Protein AF-A0A497BIN6-F1 (afdb_monomer_lite)

Foldseek 3Di:
DFWECAEAPAWTKAWDWDDDLQAIETDWIDIDYPVVVVVCVVVVNDPDPDPLLVVLVVVQVVCLVPVDQAYQYACPNCNVVNLVSLQDPVSDDVVSPRWREHAAADPVDGDPCPPPDGHYNHYHHDHDDLVLLVLLVVLVVVNVVVVRYDYDDDDPVVLVVQVVVCVVVVNDPPGPVNGVVRSVVQVVLVVQWDWDADPVRRIDTAGDWDFDDPQDPPDGPIDGDHNRNVNRCSRVSSVCSVPSDPPVPPPDDPPPPPDPVPDDDDPPDDDPDDDPPPVDDDDDDDDDDDDDDDDDDDDDDD

Radius of gyration: 24.26 Å; chains: 1; bounding box: 49×76×69 Å

Secondary structure (DSSP, 8-state):
-EEE---SSS-EEEEEEEEETTEEEEEEEEEE-HHHHHHHHHTT----SSHHHHHHHHHHHHHHHH--S-EEEESTTTHHHHHHHHT-GGG--GGGT---EEEPP-SSS--GGGG--SSEEEEEEE---HHHHHHHHHHHHHHHHTT-EE-PPP-HHHHHHHHHHHHHHT--SS-HHHHHHHHHHHHHHHHH-EEEE-TTS-EEEEPPPEEPTT-BTTB--EE----HHHHHHHHHHHHHHHHH----TT-------S-GGG-PPPPTT--S--STTTTSS----S-----PPPPPPS----

pLDDT: mean 78.73, std 21.47, range [27.67, 98.06]

Structure (mmCIF, N/CA/C/O backbone):
data_AF-A0A497BIN6-F1
#
_entry.id   AF-A0A497BIN6-F1
#
loop_
_atom_site.group_PDB
_atom_site.id
_atom_site.type_symbol
_atom_site.label_atom_id
_atom_site.label_alt_id
_atom_site.label_comp_id
_atom_site.label_asym_id
_atom_site.label_entity_id
_atom_site.label_seq_id
_atom_site.pdbx_PDB_ins_code
_atom_site.Cartn_x
_atom_site.Cartn_y
_atom_site.Cartn_z
_atom_site.occupancy
_atom_site.B_iso_or_equiv
_atom_site.auth_seq_id
_atom_site.auth_comp_id
_atom_site.auth_asym_id
_atom_site.auth_atom_id
_atom_site.pdbx_PDB_model_num
ATOM 1 N N . MET A 1 1 ? -6.790 -3.913 -2.054 1.00 96.62 1 MET A N 1
ATOM 2 C CA . MET A 1 1 ? -5.721 -2.931 -2.345 1.00 96.62 1 MET A CA 1
ATOM 3 C C . MET A 1 1 ? -6.005 -1.665 -1.567 1.00 96.62 1 MET A C 1
ATOM 5 O O . MET A 1 1 ? -7.163 -1.279 -1.505 1.00 96.62 1 MET A O 1
ATOM 9 N N . GLY A 1 2 ? -4.992 -1.055 -0.965 1.00 97.94 2 GLY A N 1
ATOM 10 C CA . GLY A 1 2 ? -5.117 0.223 -0.267 1.00 97.94 2 GLY A CA 1
ATOM 11 C C . GLY A 1 2 ? -4.283 1.298 -0.947 1.00 97.94 2 GLY A C 1
ATOM 12 O O . GLY A 1 2 ? -3.182 0.986 -1.406 1.00 97.94 2 GLY A O 1
ATOM 13 N N . VAL A 1 3 ? -4.803 2.523 -1.039 1.00 98.00 3 VAL A N 1
ATOM 14 C CA . VAL A 1 3 ? -4.153 3.643 -1.734 1.00 98.00 3 VAL A CA 1
ATOM 15 C C . VAL A 1 3 ? -4.227 4.918 -0.890 1.00 98.00 3 VAL A C 1
ATOM 17 O O . VAL A 1 3 ? -5.313 5.408 -0.595 1.00 98.00 3 VAL A O 1
ATOM 20 N N . ASP A 1 4 ? -3.071 5.478 -0.540 1.00 96.56 4 ASP A N 1
ATOM 21 C CA . ASP A 1 4 ? -2.956 6.846 -0.021 1.00 96.56 4 ASP A CA 1
ATOM 22 C C . ASP A 1 4 ? -2.467 7.738 -1.174 1.00 96.56 4 ASP A C 1
ATOM 24 O O . ASP A 1 4 ? -1.335 7.553 -1.624 1.00 96.56 4 ASP A O 1
ATOM 28 N N . PRO A 1 5 ? -3.301 8.638 -1.725 1.00 93.69 5 PRO A N 1
ATOM 29 C CA . PRO A 1 5 ? -3.021 9.355 -2.964 1.00 93.69 5 PRO A CA 1
ATOM 30 C C . PRO A 1 5 ? -2.201 10.645 -2.778 1.00 93.69 5 PRO A C 1
ATOM 32 O O . PRO A 1 5 ? -2.167 11.474 -3.693 1.00 93.69 5 PRO A O 1
ATOM 35 N N . ALA A 1 6 ? -1.562 10.853 -1.623 1.00 87.81 6 ALA A N 1
ATOM 36 C CA . ALA A 1 6 ? -0.789 12.062 -1.353 1.00 87.81 6 ALA A CA 1
ATOM 37 C C . ALA A 1 6 ? 0.343 12.305 -2.382 1.00 87.81 6 ALA A C 1
ATOM 39 O O . ALA A 1 6 ? 0.853 11.389 -3.021 1.00 87.81 6 ALA A O 1
ATOM 40 N N . ALA A 1 7 ? 0.741 13.567 -2.602 1.00 76.06 7 ALA A N 1
ATOM 41 C CA . ALA A 1 7 ? 1.628 13.901 -3.733 1.00 76.06 7 ALA A CA 1
ATOM 42 C C . ALA A 1 7 ? 2.703 14.973 -3.476 1.00 76.06 7 ALA A C 1
ATOM 44 O O . ALA A 1 7 ? 3.790 14.919 -4.055 1.00 76.06 7 ALA A O 1
ATOM 45 N N . GLU A 1 8 ? 2.401 16.022 -2.701 1.00 73.38 8 GLU A N 1
ATOM 46 C CA . GLU A 1 8 ? 3.248 17.228 -2.673 1.00 73.38 8 GLU A CA 1
ATOM 47 C C . GLU A 1 8 ? 4.479 17.109 -1.776 1.00 73.38 8 GLU A C 1
ATOM 49 O O . GLU A 1 8 ? 5.599 17.408 -2.191 1.00 73.38 8 GLU A O 1
ATOM 54 N N . ARG A 1 9 ? 4.252 16.739 -0.516 1.00 76.81 9 ARG A N 1
ATOM 55 C CA . ARG A 1 9 ? 5.290 16.596 0.518 1.00 76.81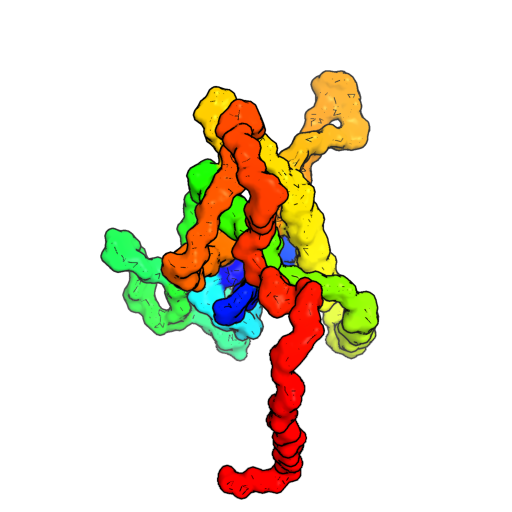 9 ARG A CA 1
ATOM 56 C C . ARG A 1 9 ? 5.433 15.162 1.010 1.00 76.81 9 ARG A C 1
ATOM 58 O O . ARG A 1 9 ? 6.426 14.854 1.662 1.00 76.81 9 ARG A O 1
ATOM 65 N N . ASP A 1 10 ? 4.439 14.359 0.675 1.00 84.12 10 ASP A N 1
ATOM 66 C CA . ASP A 1 10 ? 4.225 12.984 1.084 1.00 84.12 10 ASP A CA 1
ATOM 67 C C . ASP A 1 10 ? 4.273 12.100 -0.169 1.00 84.12 10 ASP A C 1
ATOM 69 O O . ASP A 1 10 ? 4.385 12.609 -1.295 1.00 84.12 10 ASP A O 1
ATOM 73 N N . ASN A 1 11 ? 4.243 10.789 0.020 1.00 90.06 11 ASN A N 1
ATOM 74 C CA . ASN A 1 11 ? 4.249 9.837 -1.078 1.00 90.06 11 ASN A CA 1
ATOM 75 C C . ASN A 1 11 ? 2.826 9.397 -1.418 1.00 90.06 11 ASN A C 1
ATOM 77 O O . ASN A 1 11 ? 2.016 9.185 -0.521 1.00 90.06 11 ASN A O 1
ATOM 81 N N . LEU A 1 12 ? 2.571 9.136 -2.699 1.00 95.12 12 LEU A N 1
ATOM 82 C CA . LEU A 1 12 ? 1.477 8.252 -3.062 1.00 95.12 12 LEU A CA 1
ATOM 83 C C . LEU A 1 12 ? 1.927 6.845 -2.711 1.00 95.12 12 LEU A C 1
ATOM 85 O O . LEU A 1 12 ? 3.013 6.445 -3.133 1.00 95.12 12 LEU A O 1
ATOM 89 N N . ALA A 1 13 ? 1.118 6.107 -1.965 1.00 96.88 13 ALA A N 1
ATOM 90 C CA . ALA A 1 13 ? 1.439 4.757 -1.537 1.00 96.88 13 ALA A CA 1
ATOM 91 C C . ALA A 1 13 ? 0.340 3.769 -1.922 1.00 96.88 13 ALA A C 1
ATOM 93 O O . ALA A 1 13 ? -0.850 4.051 -1.810 1.00 96.88 13 ALA A O 1
ATOM 94 N N . ILE A 1 14 ? 0.758 2.580 -2.347 1.00 98.06 14 ILE A N 1
ATOM 95 C CA . ILE A 1 14 ? -0.100 1.451 -2.689 1.00 98.06 14 ILE A CA 1
ATOM 96 C C . ILE A 1 14 ? 0.334 0.264 -1.838 1.00 98.06 14 ILE A C 1
ATOM 98 O O . ILE A 1 14 ? 1.522 -0.053 -1.745 1.00 98.06 14 ILE A O 1
ATOM 102 N N . THR A 1 15 ? -0.637 -0.428 -1.252 1.00 98.06 15 THR A N 1
ATOM 103 C CA . THR A 1 15 ? -0.420 -1.718 -0.592 1.00 98.06 15 THR A CA 1
ATOM 104 C C . THR A 1 15 ? -1.376 -2.765 -1.146 1.00 98.06 15 THR A C 1
ATOM 106 O O . THR A 1 15 ? -2.556 -2.499 -1.407 1.00 98.06 15 THR A O 1
ATOM 109 N N . MET A 1 16 ? -0.868 -3.981 -1.341 1.00 97.00 16 MET A N 1
ATOM 110 C CA . MET A 1 16 ? -1.691 -5.139 -1.671 1.00 97.00 16 MET A CA 1
ATOM 111 C C . MET A 1 16 ? -1.703 -6.108 -0.502 1.00 97.00 16 MET A C 1
ATOM 113 O O . MET A 1 16 ? -0.650 -6.577 -0.068 1.00 97.00 16 MET A O 1
ATOM 117 N N . THR A 1 17 ? -2.908 -6.438 -0.052 1.00 95.56 17 THR A N 1
ATOM 118 C CA . THR A 1 17 ? -3.151 -7.419 1.000 1.00 95.56 17 THR A CA 1
ATOM 119 C C . THR A 1 17 ? -3.918 -8.581 0.386 1.00 95.56 17 THR A C 1
ATOM 121 O O . THR A 1 17 ? -5.047 -8.409 -0.071 1.00 95.56 17 THR A O 1
ATOM 124 N N . GLU A 1 18 ? -3.275 -9.742 0.327 1.00 91.44 18 GLU A N 1
ATOM 125 C CA . GLU A 1 18 ? -3.880 -11.009 -0.065 1.00 91.44 18 GLU A CA 1
ATOM 126 C C . GLU A 1 18 ? -4.638 -11.593 1.127 1.00 91.44 18 GLU A C 1
ATOM 128 O O . GLU A 1 18 ? -4.164 -11.554 2.266 1.00 91.44 18 GLU A O 1
ATOM 133 N N . VAL A 1 19 ? -5.812 -12.149 0.857 1.00 88.62 19 VAL A N 1
ATOM 134 C CA . VAL A 1 19 ? -6.745 -12.604 1.876 1.00 88.62 19 VAL A CA 1
ATOM 135 C C . VAL A 1 19 ? -6.870 -14.125 1.834 1.00 88.62 19 VAL A C 1
ATOM 137 O O . VAL A 1 19 ? -7.094 -14.705 0.774 1.00 88.62 19 VAL A O 1
ATOM 140 N N . TRP A 1 20 ? -6.673 -14.774 2.983 1.00 84.25 20 TRP A N 1
ATOM 141 C CA . TRP A 1 20 ? -6.760 -16.222 3.162 1.00 84.25 20 TRP A CA 1
ATOM 142 C C . TRP A 1 20 ? -7.781 -16.564 4.252 1.00 84.25 20 TRP A C 1
ATOM 144 O O . TRP A 1 20 ? -7.964 -15.776 5.176 1.00 84.25 20 TRP A O 1
ATOM 154 N N . PRO A 1 21 ? -8.350 -17.787 4.252 1.00 80.44 21 PRO A N 1
ATOM 155 C CA . PRO A 1 21 ? -9.395 -18.179 5.207 1.00 80.44 21 PRO A CA 1
ATOM 156 C C . PRO A 1 21 ? -9.056 -18.008 6.696 1.00 80.44 21 PRO A C 1
ATOM 158 O O . PRO A 1 21 ? -9.946 -18.020 7.536 1.00 80.44 21 PRO A O 1
ATOM 161 N N . ASN A 1 22 ? -7.773 -17.930 7.051 1.00 81.50 22 ASN A N 1
ATOM 162 C CA . ASN A 1 22 ? -7.311 -17.833 8.435 1.00 81.50 22 ASN A CA 1
ATOM 163 C C . ASN A 1 22 ? -6.290 -16.711 8.687 1.00 81.50 22 ASN A C 1
ATOM 165 O O . ASN A 1 22 ? -5.784 -16.616 9.804 1.00 81.50 22 ASN A O 1
ATOM 169 N N . HIS A 1 23 ? -5.919 -15.928 7.669 1.00 87.81 23 HIS A N 1
ATOM 170 C CA . HIS A 1 23 ? -4.948 -14.836 7.796 1.00 87.81 23 HIS A CA 1
ATOM 171 C C . HIS A 1 23 ? -4.937 -13.940 6.549 1.00 87.81 23 HIS A C 1
ATOM 173 O O . HIS A 1 23 ? -5.489 -14.266 5.508 1.00 87.81 23 HIS A O 1
ATOM 179 N N . TYR A 1 24 ? -4.226 -12.829 6.631 1.00 90.31 24 TYR A N 1
ATOM 180 C CA . TYR A 1 24 ? -4.013 -11.860 5.572 1.00 90.31 24 TYR A CA 1
ATOM 181 C C . TYR A 1 24 ? -2.510 -11.673 5.382 1.00 90.31 24 TYR A C 1
ATOM 183 O O . TYR A 1 24 ? -1.735 -11.765 6.337 1.00 90.31 24 TYR A O 1
ATOM 191 N N . ARG A 1 25 ? -2.071 -11.413 4.154 1.00 92.88 25 ARG A N 1
ATOM 192 C CA . ARG A 1 25 ? -0.655 -11.235 3.822 1.00 92.88 25 ARG A CA 1
ATOM 193 C C . ARG A 1 25 ? -0.471 -9.940 3.062 1.00 92.88 25 ARG A C 1
ATOM 195 O O . ARG A 1 25 ? -1.064 -9.770 2.004 1.00 92.88 25 ARG A O 1
ATOM 202 N N . VAL A 1 26 ? 0.390 -9.055 3.545 1.00 95.50 26 VAL A N 1
ATOM 203 C CA . VAL A 1 26 ? 0.856 -7.937 2.717 1.00 95.50 26 VAL A CA 1
ATOM 204 C C . VAL A 1 26 ? 1.821 -8.511 1.680 1.00 95.50 26 VAL A C 1
ATOM 206 O O . VAL A 1 26 ? 2.828 -9.105 2.051 1.00 95.50 26 VAL A O 1
ATOM 209 N N . VAL A 1 27 ? 1.512 -8.394 0.390 1.00 92.69 27 VAL A N 1
ATOM 210 C CA . VAL A 1 27 ? 2.287 -9.047 -0.690 1.00 92.69 27 VAL A CA 1
ATOM 211 C C . VAL A 1 27 ? 3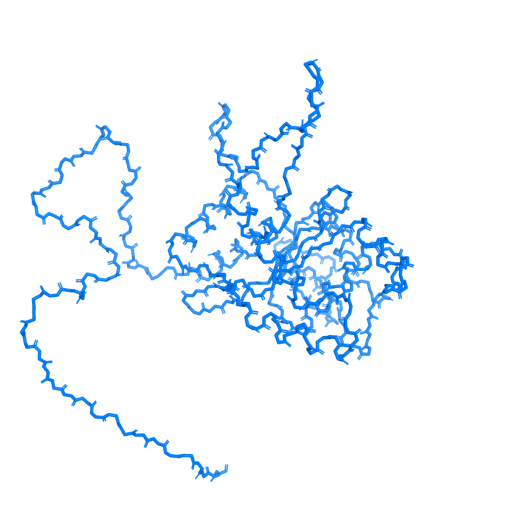.028 -8.064 -1.590 1.00 92.69 27 VAL A C 1
ATOM 213 O O . VAL A 1 27 ? 3.965 -8.451 -2.284 1.00 92.69 27 VAL A O 1
ATOM 216 N N . TYR A 1 28 ? 2.632 -6.794 -1.574 1.00 95.56 28 TYR A N 1
ATOM 217 C CA . TYR A 1 28 ? 3.223 -5.763 -2.418 1.00 95.56 28 TYR A CA 1
ATOM 218 C C . TYR A 1 28 ? 3.094 -4.397 -1.756 1.00 95.56 28 TYR A C 1
ATOM 220 O O . TYR A 1 28 ? 2.057 -4.089 -1.157 1.00 95.56 28 TYR A O 1
ATOM 228 N N . CYS A 1 29 ? 4.135 -3.580 -1.890 1.00 96.00 29 CYS A N 1
ATOM 229 C CA . CYS A 1 29 ? 4.102 -2.186 -1.493 1.00 96.00 29 CYS A CA 1
ATOM 230 C C . CYS A 1 29 ? 4.849 -1.332 -2.513 1.00 96.00 29 CYS A C 1
ATOM 232 O O . CYS A 1 29 ? 5.953 -1.660 -2.941 1.00 96.00 29 CYS A O 1
ATOM 234 N N . TRP A 1 30 ? 4.251 -0.207 -2.874 1.00 96.19 30 TRP A N 1
ATOM 235 C CA . TRP A 1 30 ? 4.855 0.759 -3.773 1.00 96.19 30 TRP A CA 1
ATOM 236 C C . TRP A 1 30 ? 4.601 2.159 -3.253 1.00 96.19 30 TRP A C 1
ATOM 238 O O . TRP A 1 30 ? 3.518 2.441 -2.745 1.00 96.19 30 TRP A O 1
ATOM 248 N N . ALA A 1 31 ? 5.593 3.034 -3.376 1.00 94.94 31 ALA A N 1
ATOM 249 C CA . ALA A 1 31 ? 5.436 4.432 -3.031 1.00 94.94 31 ALA A CA 1
ATOM 250 C C . ALA A 1 31 ? 6.252 5.329 -3.961 1.00 94.94 31 ALA A C 1
ATOM 252 O O . ALA A 1 31 ? 7.382 5.001 -4.329 1.00 94.94 31 ALA A O 1
ATOM 253 N N . VAL A 1 32 ? 5.704 6.493 -4.304 1.00 93.19 32 VAL A N 1
ATOM 254 C CA . VAL A 1 32 ? 6.395 7.504 -5.109 1.00 93.19 32 VAL A CA 1
ATOM 255 C C . VAL A 1 32 ? 6.031 8.905 -4.640 1.00 93.19 32 VAL A C 1
ATOM 257 O O . VAL A 1 32 ? 4.966 9.122 -4.085 1.00 93.19 32 VAL A O 1
ATOM 260 N N . ASN A 1 33 ? 6.888 9.884 -4.908 1.00 90.94 33 ASN A N 1
ATOM 261 C CA . ASN A 1 33 ? 6.553 11.299 -4.756 1.00 90.94 33 ASN A CA 1
ATOM 262 C C . ASN A 1 33 ? 6.884 12.075 -6.031 1.00 90.94 33 ASN A C 1
ATOM 264 O O . ASN A 1 33 ? 7.599 11.590 -6.916 1.00 90.94 33 ASN A O 1
ATOM 268 N N . LYS A 1 34 ? 6.422 13.328 -6.104 1.00 90.19 34 LYS A N 1
ATOM 269 C CA . LYS A 1 34 ? 6.679 14.213 -7.253 1.00 90.19 34 LYS A CA 1
ATOM 270 C C . LYS A 1 34 ? 8.170 14.344 -7.595 1.00 90.19 34 LYS A C 1
ATOM 272 O O . LYS A 1 34 ? 8.516 14.469 -8.768 1.00 90.19 34 LYS A O 1
ATOM 277 N N . LYS A 1 35 ? 9.075 14.310 -6.608 1.00 89.94 35 LYS A N 1
ATOM 278 C CA . LYS A 1 35 ? 10.523 14.433 -6.852 1.00 89.94 35 LYS A CA 1
ATOM 279 C C . LYS A 1 35 ? 11.073 13.208 -7.586 1.00 89.94 35 LYS A C 1
ATOM 281 O O . LYS A 1 35 ? 11.828 13.378 -8.545 1.00 89.94 35 LYS A O 1
ATOM 286 N N . GLU A 1 36 ? 10.705 12.005 -7.154 1.00 89.31 36 GLU A N 1
ATOM 287 C CA . GLU A 1 36 ? 11.142 10.771 -7.810 1.00 89.31 36 GLU A CA 1
ATOM 288 C C . GLU A 1 36 ? 10.495 10.620 -9.191 1.00 89.31 36 GLU A C 1
ATOM 290 O O . GLU A 1 36 ? 11.200 10.312 -10.150 1.00 89.31 36 GLU A O 1
ATOM 295 N N . PHE A 1 37 ? 9.212 10.973 -9.340 1.00 91.19 37 PHE A N 1
ATOM 296 C CA . PHE A 1 37 ? 8.554 11.075 -10.650 1.00 91.19 37 PHE A CA 1
ATOM 297 C C . PHE A 1 37 ? 9.341 11.979 -11.612 1.00 91.19 37 PHE A C 1
ATOM 299 O O . PHE A 1 37 ? 9.725 11.550 -12.698 1.00 91.19 37 PHE A O 1
ATOM 306 N N . MET A 1 38 ? 9.685 13.202 -11.193 1.00 90.62 38 MET A N 1
ATOM 307 C CA . MET A 1 38 ? 10.446 14.137 -12.032 1.00 90.62 38 MET A CA 1
ATOM 308 C C . MET A 1 38 ? 11.841 13.610 -12.391 1.00 90.62 38 MET A C 1
ATOM 310 O O . MET A 1 38 ? 12.340 13.869 -13.486 1.00 90.62 38 MET A O 1
ATOM 314 N N . LYS A 1 39 ? 12.494 12.871 -11.489 1.00 90.94 39 LYS A N 1
ATOM 315 C CA . LYS A 1 39 ? 13.792 12.233 -11.752 1.00 90.94 39 LYS A CA 1
ATOM 316 C C . LYS A 1 39 ? 13.662 11.107 -12.779 1.00 90.94 39 LYS A C 1
ATOM 318 O O . LYS A 1 39 ? 14.487 11.036 -13.689 1.00 90.94 39 LYS A O 1
ATOM 323 N N . ARG A 1 40 ? 12.635 10.261 -12.664 1.00 90.06 40 ARG A N 1
ATOM 324 C CA . ARG A 1 40 ? 12.339 9.189 -13.625 1.00 90.06 40 ARG A CA 1
ATOM 325 C C . ARG A 1 40 ? 11.962 9.766 -15.001 1.00 90.06 40 ARG A C 1
ATOM 327 O O . ARG A 1 40 ? 12.538 9.339 -16.001 1.00 90.06 40 ARG A O 1
ATOM 334 N N . LYS A 1 41 ? 11.142 10.826 -15.050 1.00 90.56 41 LYS A N 1
ATOM 335 C CA . LYS A 1 41 ? 10.800 11.563 -16.284 1.00 90.56 41 LYS A CA 1
ATOM 336 C C . LYS A 1 41 ? 12.039 12.151 -16.971 1.00 90.56 41 LYS A C 1
ATOM 338 O O . LYS A 1 41 ? 12.249 11.932 -18.157 1.00 90.56 41 LYS A O 1
ATOM 343 N N . LYS A 1 42 ? 12.933 12.816 -16.224 1.00 90.12 42 LYS A N 1
ATOM 344 C CA . LYS A 1 42 ? 14.202 13.361 -16.764 1.00 90.12 42 LYS A CA 1
ATOM 345 C C . LYS A 1 42 ? 15.137 12.298 -17.345 1.00 90.12 42 LYS A C 1
ATOM 347 O O . LYS A 1 42 ? 15.945 12.617 -18.209 1.00 90.12 42 LYS A O 1
ATOM 352 N N . ARG A 1 43 ? 15.052 11.059 -16.859 1.00 87.81 43 ARG A N 1
ATOM 353 C CA . ARG A 1 43 ? 15.822 9.918 -17.373 1.00 87.81 43 ARG A CA 1
ATOM 354 C C . ARG A 1 43 ? 15.165 9.248 -18.588 1.00 87.81 43 ARG A C 1
ATOM 356 O O . ARG A 1 43 ? 15.725 8.278 -19.082 1.00 87.81 43 ARG A O 1
ATOM 363 N N . GLY A 1 44 ? 14.011 9.739 -19.050 1.00 85.38 44 GLY A N 1
ATOM 364 C CA . GLY A 1 44 ? 13.265 9.160 -20.171 1.00 85.38 44 GLY A CA 1
ATOM 365 C C . GLY A 1 44 ? 12.585 7.829 -19.840 1.00 85.38 44 GLY A C 1
ATOM 366 O O . GLY A 1 44 ? 12.314 7.053 -20.745 1.00 85.38 44 GLY A O 1
ATOM 367 N N . LEU A 1 45 ? 12.350 7.546 -18.553 1.00 80.69 45 LEU A N 1
ATOM 368 C CA . LEU A 1 45 ? 11.788 6.269 -18.082 1.00 80.69 45 LEU A CA 1
ATOM 369 C C . LEU A 1 45 ? 10.264 6.284 -17.967 1.00 80.69 45 LEU A C 1
ATOM 371 O O . LEU A 1 45 ? 9.653 5.241 -17.784 1.00 80.69 45 LEU A O 1
ATOM 375 N N . ILE A 1 46 ? 9.672 7.475 -18.016 1.00 84.50 46 ILE A N 1
ATOM 376 C CA . ILE A 1 46 ? 8.235 7.697 -17.906 1.00 84.50 46 ILE A CA 1
ATOM 377 C C . ILE A 1 46 ? 7.826 8.581 -19.074 1.00 84.50 46 ILE A C 1
ATOM 379 O O . ILE A 1 46 ? 8.465 9.607 -19.327 1.00 84.50 46 ILE A O 1
ATOM 383 N N . THR A 1 47 ? 6.765 8.177 -19.759 1.00 81.00 47 THR A N 1
ATOM 384 C CA . THR A 1 47 ? 6.148 8.916 -20.863 1.00 81.00 47 THR A CA 1
ATOM 385 C C . THR A 1 47 ? 4.993 9.798 -20.397 1.00 81.00 47 THR A C 1
ATOM 387 O O . THR A 1 47 ? 4.645 10.740 -21.101 1.00 81.00 47 THR A O 1
ATOM 390 N N . ASP A 1 48 ? 4.432 9.536 -19.213 1.00 83.50 48 ASP A N 1
ATOM 391 C CA . ASP A 1 48 ? 3.354 10.330 -18.630 1.00 83.50 48 ASP A CA 1
ATOM 392 C C . ASP A 1 48 ? 3.754 11.787 -18.404 1.00 83.50 48 ASP A C 1
ATOM 394 O O . ASP A 1 48 ? 4.818 12.120 -17.858 1.00 83.50 48 ASP A O 1
ATOM 398 N N . ASP A 1 49 ? 2.841 12.678 -18.782 1.00 79.56 49 ASP A N 1
ATOM 399 C CA . ASP A 1 49 ? 3.085 14.101 -18.656 1.00 79.56 49 ASP A CA 1
ATOM 400 C C . ASP A 1 49 ? 2.855 14.638 -17.250 1.00 79.56 49 ASP A C 1
ATOM 402 O O . ASP A 1 49 ? 3.628 15.488 -16.789 1.00 79.56 49 ASP A O 1
ATOM 406 N N . ASP A 1 50 ? 1.848 14.093 -16.573 1.00 88.31 50 ASP A N 1
ATOM 407 C CA . ASP A 1 50 ? 1.407 14.492 -15.246 1.00 88.31 50 ASP A CA 1
ATOM 408 C C . ASP A 1 50 ? 1.665 13.404 -14.192 1.00 88.31 50 ASP A C 1
ATOM 410 O O . ASP A 1 50 ? 1.633 12.204 -14.467 1.00 88.31 50 ASP A O 1
ATOM 414 N N . TYR A 1 51 ? 1.895 13.845 -12.955 1.00 90.56 51 TYR A N 1
ATOM 415 C CA . TYR A 1 51 ? 2.148 12.965 -11.817 1.00 90.56 51 TYR A CA 1
ATOM 416 C C . TYR A 1 51 ? 0.965 12.035 -11.525 1.00 90.56 51 TYR A C 1
ATOM 418 O O . TYR A 1 51 ? 1.179 10.854 -11.249 1.00 90.56 51 TYR A O 1
ATOM 426 N N . TYR A 1 52 ? -0.275 12.536 -11.582 1.00 90.62 52 TYR A N 1
ATOM 427 C CA . TYR A 1 52 ? -1.439 11.702 -11.288 1.00 90.62 52 TYR A CA 1
ATOM 428 C C . TYR A 1 52 ? -1.732 10.721 -12.420 1.00 90.62 52 TYR A C 1
ATOM 430 O O . TYR A 1 52 ? -2.114 9.592 -12.127 1.00 90.62 52 TYR A O 1
ATOM 438 N N . ALA A 1 53 ? -1.461 11.087 -13.678 1.00 90.88 53 ALA A N 1
ATOM 439 C CA . ALA A 1 53 ? -1.520 10.148 -14.801 1.00 90.88 53 ALA A CA 1
ATOM 440 C C . ALA A 1 53 ? -0.548 8.972 -14.597 1.00 90.88 53 ALA A C 1
ATOM 442 O O . ALA A 1 53 ? -0.974 7.818 -14.637 1.00 90.88 53 ALA A O 1
ATOM 443 N N . TYR A 1 54 ? 0.706 9.261 -14.228 1.00 91.44 54 TYR A N 1
ATOM 444 C CA . TYR A 1 54 ? 1.697 8.237 -13.878 1.00 91.44 54 TYR A CA 1
ATOM 445 C C . TYR A 1 54 ? 1.238 7.331 -12.724 1.00 91.44 54 TYR A C 1
ATOM 447 O O . TYR A 1 54 ? 1.383 6.108 -12.770 1.00 91.44 54 TYR A O 1
ATOM 455 N N . CYS A 1 55 ? 0.642 7.913 -11.681 1.00 93.31 55 CYS A N 1
ATOM 456 C CA . CYS A 1 55 ? 0.113 7.135 -10.562 1.00 93.31 55 CYS A CA 1
ATOM 457 C C . CYS A 1 55 ? -1.096 6.279 -10.967 1.00 93.31 55 CYS A C 1
ATOM 459 O O . CYS A 1 55 ? -1.221 5.145 -10.513 1.00 93.31 55 CYS A O 1
ATOM 461 N N . CYS A 1 56 ? -1.962 6.778 -11.851 1.00 93.94 56 CYS A N 1
ATOM 462 C CA . CYS A 1 56 ? -3.085 6.011 -12.387 1.00 93.94 56 CYS A CA 1
ATOM 463 C C . CYS A 1 56 ? -2.605 4.843 -13.252 1.00 93.94 56 CYS A C 1
ATOM 465 O O . CYS A 1 56 ? -3.119 3.738 -13.093 1.00 93.94 56 CYS A O 1
ATOM 467 N N . ALA A 1 57 ? -1.595 5.051 -14.102 1.00 92.06 57 ALA A N 1
ATOM 468 C CA . ALA A 1 57 ? -0.962 3.979 -14.868 1.00 92.06 57 ALA A CA 1
ATOM 469 C C . ALA A 1 57 ? -0.408 2.890 -13.935 1.00 92.06 57 ALA A C 1
ATOM 471 O O . ALA A 1 57 ? -0.664 1.702 -14.142 1.00 92.06 57 ALA A O 1
ATOM 472 N N . ARG A 1 58 ? 0.241 3.287 -12.828 1.00 93.12 58 ARG A N 1
ATOM 473 C CA . ARG A 1 58 ? 0.692 2.338 -11.800 1.00 93.12 58 ARG A CA 1
ATOM 474 C C . ARG A 1 58 ? -0.457 1.570 -11.157 1.00 93.12 58 ARG A C 1
ATOM 476 O O . ARG A 1 58 ? -0.372 0.355 -11.009 1.00 93.12 58 ARG A O 1
ATOM 483 N N . ILE A 1 59 ? -1.528 2.255 -10.760 1.00 95.81 59 ILE A N 1
ATOM 484 C CA . ILE A 1 59 ? -2.705 1.606 -10.166 1.00 95.81 59 ILE A CA 1
ATOM 485 C C . ILE A 1 59 ? -3.287 0.573 -11.137 1.00 95.81 59 ILE A C 1
ATOM 487 O O . ILE A 1 59 ? -3.591 -0.541 -10.716 1.00 95.81 59 ILE A O 1
ATOM 491 N N . ARG A 1 60 ? -3.393 0.900 -12.430 1.00 94.31 60 ARG A N 1
ATOM 492 C CA . ARG A 1 60 ? -3.875 -0.025 -13.467 1.00 94.31 60 ARG A CA 1
ATOM 493 C C . ARG A 1 60 ? -2.975 -1.245 -13.611 1.00 94.31 60 ARG A C 1
ATOM 495 O O . ARG A 1 60 ? -3.475 -2.363 -13.589 1.00 94.31 60 ARG A O 1
ATOM 502 N N . GLU A 1 61 ? -1.660 -1.056 -13.670 1.00 92.06 61 GLU A N 1
ATOM 503 C CA . GLU A 1 61 ? -0.692 -2.157 -13.695 1.00 92.06 61 GLU A CA 1
ATOM 504 C C . GLU A 1 61 ? -0.865 -3.093 -12.489 1.00 92.06 61 GLU A C 1
ATOM 506 O O . GLU A 1 61 ? -1.018 -4.301 -12.659 1.00 92.06 61 GLU A O 1
ATOM 511 N N . VAL A 1 62 ? -0.939 -2.542 -11.274 1.00 92.50 62 VAL A N 1
ATOM 512 C CA . VAL A 1 62 ? -1.160 -3.327 -10.049 1.00 92.50 62 VAL A CA 1
ATOM 513 C C . VAL A 1 62 ? -2.514 -4.047 -10.094 1.00 92.50 62 VAL A C 1
ATOM 515 O O . VAL A 1 62 ? -2.616 -5.207 -9.689 1.00 92.50 62 VAL A O 1
ATOM 518 N N . VAL A 1 63 ? -3.557 -3.402 -10.622 1.00 91.62 63 VAL A N 1
ATOM 519 C CA . VAL A 1 63 ? -4.877 -4.017 -10.806 1.00 91.62 63 VAL A CA 1
ATOM 520 C C . VAL A 1 63 ? -4.826 -5.171 -11.805 1.00 91.62 63 VAL A C 1
ATOM 522 O O . VAL A 1 63 ? -5.458 -6.192 -11.550 1.00 91.62 63 VAL A O 1
ATOM 525 N N . ARG A 1 64 ? -4.058 -5.073 -12.892 1.00 88.38 64 ARG A N 1
ATOM 526 C CA . ARG A 1 64 ? -3.872 -6.181 -13.842 1.00 88.38 64 ARG A CA 1
ATOM 527 C C . ARG A 1 64 ? -3.098 -7.338 -13.217 1.00 88.38 64 ARG A C 1
ATOM 529 O O . ARG A 1 64 ? -3.511 -8.487 -13.346 1.00 88.38 64 ARG A O 1
ATOM 536 N N . LEU A 1 65 ? -2.020 -7.032 -12.495 1.00 86.69 65 LEU A N 1
ATOM 537 C CA . LEU A 1 65 ? -1.153 -8.033 -11.869 1.00 86.69 65 LEU A CA 1
ATOM 538 C C . LEU A 1 65 ? -1.867 -8.835 -10.776 1.00 86.69 65 LEU A C 1
ATOM 540 O O . LEU A 1 65 ? -1.715 -10.052 -10.710 1.00 86.69 65 LEU A O 1
ATOM 544 N N . PHE A 1 66 ? -2.640 -8.164 -9.920 1.00 88.75 66 PHE A N 1
ATOM 545 C CA . PHE A 1 66 ? -3.233 -8.790 -8.734 1.00 88.75 66 PHE A CA 1
ATOM 546 C C . PHE A 1 66 ? -4.747 -8.987 -8.818 1.00 88.75 66 PHE A C 1
ATOM 548 O O . PHE A 1 66 ? -5.301 -9.709 -7.994 1.00 88.75 66 PHE A O 1
ATOM 555 N N . SER A 1 67 ? -5.429 -8.350 -9.775 1.00 89.06 67 SER A N 1
ATOM 556 C CA . SER A 1 67 ? -6.889 -8.409 -9.939 1.00 89.06 67 SER A CA 1
ATOM 557 C C . SER A 1 67 ? -7.661 -8.218 -8.621 1.00 89.06 67 SER A C 1
ATOM 559 O O . SER A 1 67 ? -8.496 -9.054 -8.272 1.00 89.06 67 SER A O 1
ATOM 561 N N . PRO A 1 68 ? -7.426 -7.122 -7.867 1.00 90.62 68 PRO A N 1
ATOM 562 C CA . PRO A 1 68 ? -8.016 -6.939 -6.546 1.00 90.62 68 PRO A CA 1
ATOM 563 C C . PRO A 1 68 ? -9.546 -6.926 -6.607 1.00 90.62 68 PRO A C 1
ATOM 565 O O . PRO A 1 68 ? -10.143 -6.411 -7.555 1.00 90.62 68 PRO A O 1
ATOM 568 N N . VAL A 1 69 ? -10.184 -7.458 -5.565 1.00 91.00 69 VAL A N 1
ATOM 569 C CA . VAL A 1 69 ? -11.647 -7.399 -5.390 1.00 91.00 69 VAL A CA 1
ATOM 570 C C . VAL A 1 69 ? -12.096 -5.985 -5.011 1.00 91.00 69 VAL A C 1
ATOM 572 O O . VAL A 1 69 ? -13.163 -5.542 -5.421 1.00 91.00 69 VAL A O 1
ATOM 575 N N . ARG A 1 70 ? -11.258 -5.265 -4.257 1.00 94.44 70 ARG A N 1
ATOM 576 C CA . ARG A 1 70 ? -11.557 -3.943 -3.701 1.00 94.44 70 ARG A CA 1
ATOM 577 C C . ARG A 1 70 ? -10.321 -3.046 -3.686 1.00 94.44 70 ARG A C 1
ATOM 579 O O . ARG A 1 70 ? -9.211 -3.512 -3.394 1.00 94.44 70 ARG A O 1
ATOM 586 N N . ILE A 1 71 ? -10.527 -1.763 -3.957 1.00 97.62 71 ILE A N 1
ATOM 587 C CA . ILE A 1 71 ? -9.562 -0.678 -3.804 1.00 97.62 71 ILE A CA 1
ATOM 588 C C . ILE A 1 71 ? -10.119 0.294 -2.767 1.00 97.62 71 ILE A C 1
ATOM 590 O O . ILE A 1 71 ? -11.134 0.931 -3.010 1.00 97.62 71 ILE A O 1
ATOM 594 N N . GLU A 1 72 ? -9.447 0.412 -1.631 1.00 97.62 72 GLU A N 1
ATOM 595 C CA . GLU A 1 72 ? -9.765 1.373 -0.576 1.00 97.62 72 GLU A CA 1
ATOM 596 C C . GLU A 1 72 ? -8.796 2.547 -0.699 1.00 97.62 72 GLU A C 1
ATOM 598 O O . GLU A 1 72 ? -7.595 2.383 -0.474 1.00 97.62 72 GLU A O 1
ATOM 603 N N . MET A 1 73 ? -9.291 3.710 -1.112 1.00 97.88 73 MET A N 1
ATOM 604 C CA . MET A 1 73 ? -8.466 4.887 -1.374 1.00 97.88 73 MET A CA 1
ATOM 605 C C . MET A 1 73 ? -8.902 6.049 -0.493 1.00 97.88 73 MET A C 1
ATOM 607 O O . MET A 1 73 ? -10.097 6.315 -0.397 1.00 97.88 73 MET A O 1
ATOM 611 N N . ASP A 1 74 ? -7.962 6.768 0.124 1.00 95.81 74 ASP A N 1
ATOM 612 C CA . ASP A 1 74 ? -8.319 8.015 0.805 1.00 95.81 74 ASP A CA 1
ATOM 613 C C . ASP A 1 74 ? -8.880 9.013 -0.219 1.00 95.81 74 ASP A C 1
ATOM 615 O O . ASP A 1 74 ? -8.310 9.241 -1.282 1.00 95.81 74 ASP A O 1
ATOM 619 N N . SER A 1 75 ? -10.032 9.592 0.093 1.00 93.62 75 SER A N 1
ATOM 620 C CA . SER A 1 75 ? -10.686 10.620 -0.718 1.00 93.62 75 SER A CA 1
ATOM 621 C C . SER A 1 75 ? -9.908 11.943 -0.739 1.00 93.62 75 SER A C 1
ATOM 623 O O . SER A 1 75 ? -9.999 12.704 -1.707 1.00 93.62 75 SER A O 1
ATOM 625 N N . GLN A 1 76 ? -9.135 12.231 0.313 1.00 88.50 76 GLN A N 1
ATOM 626 C CA . GLN A 1 76 ? -8.338 13.453 0.433 1.00 88.50 76 GLN A CA 1
ATOM 627 C C . GLN A 1 76 ? -6.969 13.302 -0.248 1.00 88.50 76 GLN A C 1
ATOM 629 O O . GLN A 1 76 ? -6.722 12.340 -0.964 1.00 88.50 76 GLN A O 1
ATOM 634 N N . GLY A 1 77 ? -6.099 14.314 -0.143 1.00 82.12 77 GLY A N 1
ATOM 635 C CA . GLY A 1 77 ? -4.701 14.239 -0.603 1.00 82.12 77 GLY A CA 1
ATOM 636 C C . GLY A 1 77 ? -4.465 14.126 -2.119 1.00 82.12 77 GLY A C 1
ATOM 637 O O . GLY A 1 77 ? -3.322 14.245 -2.547 1.00 82.12 77 GLY A O 1
ATOM 638 N N . GLY A 1 78 ? -5.519 13.954 -2.922 1.00 88.69 78 GLY A N 1
ATOM 639 C CA . GLY A 1 78 ? -5.448 13.632 -4.351 1.00 88.69 78 GLY A CA 1
ATOM 640 C C . GLY A 1 78 ? -6.459 12.566 -4.797 1.00 88.69 78 GLY A C 1
ATOM 641 O O . GLY A 1 78 ? -6.609 12.350 -5.997 1.00 88.69 78 GLY A O 1
ATOM 642 N N . GLY A 1 79 ? -7.187 11.938 -3.864 1.00 92.31 79 GLY A N 1
ATOM 643 C CA . GLY A 1 79 ? -8.086 10.810 -4.127 1.00 92.31 79 GLY A CA 1
ATOM 644 C C . GLY A 1 79 ? -9.136 11.065 -5.198 1.00 92.31 79 GLY A C 1
ATOM 645 O O . GLY A 1 79 ? -9.215 10.308 -6.161 1.00 92.31 79 GLY A O 1
ATOM 646 N N . TYR A 1 80 ? -9.893 12.159 -5.098 1.00 92.88 80 TYR A N 1
ATOM 647 C CA . TYR A 1 80 ? -10.891 12.497 -6.123 1.00 92.88 80 TYR A CA 1
ATOM 648 C C . TYR A 1 80 ? -10.283 12.688 -7.521 1.00 92.88 80 TYR A C 1
ATOM 650 O O . TYR A 1 80 ? -10.870 12.250 -8.507 1.00 92.88 80 TYR A O 1
ATOM 658 N N . ALA A 1 81 ? -9.091 13.287 -7.615 1.00 92.69 81 ALA A N 1
ATOM 659 C CA . ALA A 1 81 ? -8.412 13.478 -8.897 1.00 92.69 81 ALA A CA 1
ATOM 660 C C . ALA A 1 81 ? -7.962 12.136 -9.496 1.00 92.69 81 ALA A C 1
ATOM 662 O O . ALA A 1 81 ? -8.162 11.888 -10.684 1.00 92.69 81 ALA A O 1
ATOM 663 N N . VAL A 1 82 ? -7.407 11.246 -8.667 1.00 94.38 82 VAL A N 1
ATOM 664 C CA . VAL A 1 82 ? -7.043 9.884 -9.081 1.00 94.38 82 VAL A CA 1
ATOM 665 C C . VAL A 1 82 ? -8.289 9.104 -9.514 1.00 94.38 82 VAL A C 1
ATOM 667 O O . VAL A 1 82 ? -8.279 8.501 -10.581 1.00 94.38 82 VAL A O 1
ATOM 670 N N . ALA A 1 83 ? -9.386 9.166 -8.756 1.00 95.12 83 ALA A N 1
ATOM 671 C CA . ALA A 1 83 ? -10.645 8.498 -9.098 1.00 95.12 83 ALA A CA 1
ATOM 672 C C . ALA A 1 83 ? -11.196 8.954 -10.459 1.00 95.12 83 ALA A C 1
ATOM 674 O O . ALA A 1 83 ? -11.569 8.131 -11.295 1.00 95.12 83 ALA A O 1
ATOM 675 N N . GLU A 1 84 ? -11.175 10.261 -10.725 1.00 93.88 84 GLU A N 1
ATOM 676 C CA . GLU A 1 84 ? -11.596 10.815 -12.011 1.00 93.88 84 GLU A CA 1
ATOM 677 C C . GLU A 1 84 ? -10.694 10.375 -13.178 1.00 93.88 84 GLU A C 1
ATOM 679 O O . GLU A 1 84 ? -11.173 10.118 -14.286 1.00 93.88 84 GLU A O 1
ATOM 684 N N . MET A 1 85 ? -9.388 10.242 -12.959 1.00 94.06 85 MET A N 1
ATOM 685 C CA . MET A 1 85 ? -8.472 9.754 -13.993 1.00 94.06 85 MET A CA 1
ATOM 686 C C . MET A 1 85 ? -8.601 8.242 -14.231 1.00 94.06 85 MET A C 1
ATOM 688 O O . MET A 1 85 ? -8.446 7.777 -15.363 1.00 94.06 85 MET A O 1
ATOM 692 N N . LEU A 1 86 ? -8.951 7.467 -13.204 1.00 95.31 86 LEU A N 1
ATOM 693 C CA . LEU A 1 86 ? -9.168 6.021 -13.302 1.00 95.31 86 LEU A CA 1
ATOM 694 C C . LEU A 1 86 ? -10.412 5.637 -14.132 1.00 95.31 86 LEU A C 1
ATOM 696 O O . LEU A 1 86 ? -10.443 4.549 -14.717 1.00 95.31 86 LEU A O 1
ATOM 700 N N . ARG A 1 87 ? -11.389 6.538 -14.288 1.00 93.50 87 ARG A N 1
ATOM 701 C CA . ARG A 1 87 ? -12.508 6.378 -15.244 1.00 93.50 87 ARG A CA 1
ATOM 702 C C . ARG A 1 87 ? -12.201 6.898 -16.656 1.00 93.50 87 ARG A C 1
ATOM 704 O O . ARG A 1 87 ? -12.947 6.627 -17.595 1.00 93.50 87 ARG A O 1
ATOM 711 N N . ASN A 1 88 ? -11.120 7.660 -16.840 1.00 91.75 88 ASN A N 1
ATOM 712 C CA . ASN A 1 88 ? -10.846 8.327 -18.111 1.00 91.75 88 ASN A CA 1
ATOM 713 C C . ASN A 1 88 ? -10.330 7.348 -19.177 1.00 91.75 88 ASN A C 1
ATOM 715 O O . ASN A 1 88 ? -9.163 6.954 -19.176 1.00 91.75 88 ASN A O 1
ATOM 719 N N . LYS A 1 89 ? -11.192 7.044 -20.154 1.00 89.62 89 LYS A N 1
ATOM 720 C CA . LYS A 1 89 ? -10.914 6.085 -21.233 1.00 89.62 89 LYS A CA 1
ATOM 721 C C . LYS A 1 89 ? -9.751 6.491 -22.148 1.00 89.62 89 LYS A C 1
ATOM 723 O O . LYS A 1 89 ? -9.144 5.631 -22.773 1.00 89.62 89 LYS A O 1
ATOM 728 N N . LYS A 1 90 ? -9.411 7.785 -22.215 1.00 88.62 90 LYS A N 1
ATOM 729 C CA . LYS A 1 90 ? -8.300 8.294 -23.044 1.00 88.62 90 LYS A CA 1
ATOM 730 C C . LYS A 1 90 ? -6.921 8.003 -22.453 1.00 88.62 90 LYS A C 1
ATOM 732 O O . LYS A 1 90 ? -5.939 8.088 -23.178 1.00 88.62 90 LYS A O 1
ATOM 737 N N . LEU A 1 91 ? -6.853 7.712 -21.154 1.00 85.94 91 LEU A N 1
ATOM 738 C CA . LEU A 1 91 ? -5.611 7.395 -20.443 1.00 85.94 91 LEU A CA 1
ATOM 739 C C . LEU A 1 91 ? -5.358 5.882 -20.353 1.00 85.94 91 LEU A C 1
ATOM 741 O O . LEU A 1 91 ? -4.424 5.465 -19.678 1.00 85.94 91 LEU A O 1
ATOM 745 N N . MET A 1 92 ? -6.213 5.060 -20.965 1.00 87.75 92 MET A N 1
ATOM 746 C CA . MET A 1 92 ? -6.136 3.603 -20.863 1.00 87.75 92 MET A CA 1
ATOM 747 C C . MET A 1 92 ? -5.239 3.024 -21.948 1.00 87.75 92 MET A C 1
ATOM 749 O O . MET A 1 92 ? -5.342 3.410 -23.114 1.00 87.75 92 MET A O 1
ATOM 753 N N . ASN A 1 93 ? -4.422 2.045 -21.575 1.00 86.31 93 ASN A N 1
ATOM 754 C CA . ASN A 1 93 ? -3.710 1.208 -22.521 1.00 86.31 93 ASN A CA 1
ATOM 755 C C . ASN A 1 93 ? -4.559 -0.029 -22.858 1.00 86.31 93 ASN A C 1
ATOM 757 O O . ASN A 1 93 ? -4.529 -1.049 -22.166 1.00 86.31 93 ASN A O 1
ATOM 761 N N . MET A 1 94 ? -5.349 0.079 -23.928 1.00 84.06 94 MET A N 1
ATOM 762 C CA . MET A 1 94 ? -6.259 -0.989 -24.361 1.00 84.06 94 MET A CA 1
ATOM 763 C C . MET A 1 94 ? -5.517 -2.264 -24.786 1.00 84.06 94 MET A C 1
ATOM 765 O O . MET A 1 94 ? -6.021 -3.360 -24.551 1.00 84.06 94 MET A O 1
ATOM 769 N N . ASP A 1 95 ? -4.314 -2.135 -25.355 1.00 84.62 95 ASP A N 1
ATOM 770 C CA . ASP A 1 95 ? -3.493 -3.279 -25.782 1.00 84.62 95 ASP A CA 1
ATOM 771 C C . ASP A 1 95 ? -3.007 -4.103 -24.582 1.00 84.62 95 ASP A C 1
ATOM 773 O O . ASP A 1 95 ? -2.803 -5.314 -24.670 1.00 84.62 95 ASP A O 1
ATOM 777 N N . GLU A 1 96 ? -2.868 -3.445 -23.432 1.00 83.56 96 GLU A N 1
ATOM 778 C CA . GLU A 1 96 ? -2.477 -4.049 -22.164 1.00 83.56 96 GLU A CA 1
ATOM 779 C C . GLU A 1 96 ? -3.656 -4.588 -21.342 1.00 83.56 96 GLU A C 1
ATOM 781 O O . GLU A 1 96 ? -3.434 -5.185 -20.282 1.00 83.56 96 GLU A O 1
ATOM 786 N N . GLY A 1 97 ? -4.887 -4.430 -21.841 1.00 83.50 97 GLY A N 1
ATOM 787 C CA . GLY A 1 97 ? -6.110 -4.901 -21.195 1.00 83.50 97 GLY A CA 1
ATOM 788 C C . GLY A 1 97 ? -6.636 -3.974 -20.098 1.00 83.50 97 GLY A C 1
ATOM 789 O O . GLY A 1 97 ? -7.301 -4.447 -19.174 1.00 83.50 97 GLY A O 1
ATOM 790 N N . ASP A 1 98 ? -6.333 -2.675 -20.166 1.00 88.94 98 ASP A N 1
ATOM 791 C CA . ASP A 1 98 ? -6.899 -1.700 -19.236 1.00 88.94 98 ASP A CA 1
ATOM 792 C C . ASP A 1 98 ? -8.414 -1.546 -19.419 1.00 88.94 98 ASP A C 1
ATOM 794 O O . ASP A 1 98 ? -8.949 -1.562 -20.526 1.00 88.94 98 ASP A O 1
ATOM 798 N N . PHE A 1 99 ? -9.103 -1.317 -18.306 1.00 91.19 99 PHE A N 1
ATOM 799 C CA . PHE A 1 99 ? -10.534 -1.033 -18.258 1.00 91.19 99 PHE A CA 1
ATOM 800 C C . PHE A 1 99 ? -10.808 0.124 -17.288 1.00 91.19 99 PHE A C 1
ATOM 802 O O . PHE A 1 99 ? -10.023 0.341 -16.357 1.00 91.19 99 PHE A O 1
ATOM 809 N N . PRO A 1 100 ? -11.899 0.887 -17.453 1.00 93.69 100 PRO A N 1
ATOM 810 C CA . PRO A 1 100 ? -12.277 1.921 -16.499 1.00 93.69 100 PRO A CA 1
ATOM 811 C C . PRO A 1 100 ? -12.482 1.337 -15.099 1.00 93.69 100 PRO A C 1
ATOM 813 O O . PRO A 1 100 ? -13.088 0.277 -14.930 1.00 93.69 100 PRO A O 1
ATOM 816 N N . ILE A 1 101 ? -11.977 2.029 -14.084 1.00 95.12 101 ILE A N 1
ATOM 817 C CA . ILE A 1 101 ? -12.209 1.667 -12.687 1.00 95.12 101 ILE A CA 1
ATOM 818 C C . ILE A 1 101 ? -13.180 2.694 -12.118 1.00 95.12 101 ILE A C 1
ATOM 820 O O . ILE A 1 101 ? -12.882 3.888 -12.085 1.00 95.12 101 ILE A O 1
ATOM 824 N N . TYR A 1 102 ? -14.336 2.204 -11.689 1.00 93.56 102 TYR A N 1
ATOM 825 C CA . TYR A 1 102 ? -15.432 2.995 -11.153 1.00 93.56 102 TYR A CA 1
ATOM 826 C C . TYR A 1 102 ? -15.558 2.805 -9.649 1.00 93.56 102 TYR A C 1
ATOM 828 O O . TYR A 1 102 ? -15.083 1.812 -9.074 1.00 93.56 102 TYR A O 1
ATOM 836 N N . GLU A 1 103 ? -16.226 3.768 -9.022 1.00 94.94 103 GLU A N 1
ATOM 837 C CA . GLU A 1 103 ? -16.616 3.639 -7.632 1.00 94.94 103 GLU A CA 1
ATOM 838 C C . GLU A 1 103 ? -17.571 2.461 -7.436 1.00 94.94 103 GLU A C 1
ATOM 840 O O . GLU A 1 103 ? -18.334 2.088 -8.325 1.00 94.94 103 GLU A O 1
ATOM 845 N N . VAL A 1 104 ? -17.500 1.847 -6.264 1.00 93.38 104 VAL A N 1
ATOM 846 C CA . VAL A 1 104 ? -18.415 0.794 -5.843 1.00 93.38 104 VAL A CA 1
ATOM 847 C C . VAL A 1 104 ? -19.820 1.375 -5.794 1.00 93.38 104 VAL A C 1
ATOM 849 O O . VAL A 1 104 ? -20.019 2.471 -5.265 1.00 93.38 104 VAL A O 1
ATOM 852 N N . ILE A 1 105 ? -20.758 0.593 -6.321 1.00 88.75 105 ILE A N 1
ATOM 853 C CA . ILE A 1 105 ? -22.185 0.896 -6.325 1.00 88.75 105 ILE A CA 1
ATOM 854 C C . ILE A 1 105 ? -22.704 0.830 -4.891 1.00 88.75 105 ILE A C 1
ATOM 856 O O . ILE A 1 105 ? -22.578 -0.202 -4.224 1.00 88.75 105 ILE A O 1
ATOM 860 N N . ASP A 1 106 ? -23.295 1.930 -4.447 1.00 86.44 106 ASP A N 1
ATOM 861 C CA . ASP A 1 106 ? -24.041 2.020 -3.202 1.00 86.44 106 ASP A CA 1
ATOM 862 C C . ASP A 1 106 ? -25.517 2.239 -3.554 1.00 86.44 106 ASP A C 1
ATOM 864 O O . ASP A 1 106 ? -25.873 3.228 -4.191 1.00 86.44 106 ASP A O 1
ATOM 868 N N . PHE A 1 107 ? -26.380 1.288 -3.190 1.00 84.38 107 PHE A N 1
ATOM 869 C CA . PHE A 1 107 ? -27.809 1.378 -3.507 1.00 84.38 107 PHE A CA 1
ATOM 870 C C . PHE A 1 107 ? -28.524 2.464 -2.695 1.00 84.38 107 PHE A C 1
ATOM 872 O O . PHE A 1 107 ? -29.575 2.939 -3.130 1.00 84.38 107 PHE A O 1
ATOM 879 N N . ASP A 1 108 ? -27.961 2.851 -1.548 1.00 86.50 108 ASP A N 1
ATOM 880 C CA . ASP A 1 108 ? -28.504 3.899 -0.686 1.00 86.50 108 ASP A CA 1
ATOM 881 C C . ASP A 1 108 ? -28.023 5.291 -1.132 1.00 86.50 108 ASP A C 1
ATOM 883 O O . ASP A 1 108 ? -28.751 6.277 -0.991 1.00 86.50 108 ASP A O 1
ATOM 887 N N . GLU A 1 109 ? -26.837 5.366 -1.747 1.00 88.31 109 GLU A N 1
ATOM 888 C CA . GLU A 1 109 ? -26.253 6.589 -2.311 1.00 88.31 109 GLU A CA 1
ATOM 889 C C . GLU A 1 109 ? -25.882 6.423 -3.801 1.00 88.31 109 GLU A C 1
ATOM 891 O O . GLU A 1 109 ? -24.697 6.303 -4.133 1.00 88.31 109 GLU A O 1
ATOM 896 N N . PRO A 1 110 ? -26.869 6.458 -4.724 1.00 87.19 110 PRO A N 1
ATOM 897 C CA . PRO A 1 110 ? -26.620 6.252 -6.148 1.00 87.19 110 PRO A CA 1
ATOM 898 C C . PRO A 1 110 ? -25.661 7.289 -6.736 1.00 87.19 110 PRO A C 1
ATOM 900 O O . PRO A 1 110 ? -25.833 8.500 -6.551 1.00 87.19 110 PRO A O 1
ATOM 903 N N . LYS A 1 111 ? -24.687 6.818 -7.515 1.00 87.75 111 LYS A N 1
ATOM 904 C CA . LYS A 1 111 ? -23.679 7.647 -8.186 1.00 87.75 111 LYS A CA 1
ATOM 905 C C . LYS A 1 111 ? -23.893 7.664 -9.693 1.00 87.75 111 LYS A C 1
ATOM 907 O O . LYS A 1 111 ? -24.461 6.752 -10.286 1.00 87.75 111 LYS A O 1
ATOM 912 N N . GLU A 1 112 ? -23.369 8.706 -10.337 1.00 86.75 112 GLU A N 1
ATOM 913 C CA . GLU A 1 112 ? -23.457 8.888 -11.793 1.00 86.75 112 GLU A CA 1
ATOM 914 C C . GLU A 1 112 ? -22.884 7.691 -12.566 1.00 86.75 112 GLU A C 1
ATOM 916 O O . GLU A 1 112 ? -23.416 7.304 -13.602 1.00 86.75 112 GLU A O 1
ATOM 921 N N . THR A 1 113 ? -21.823 7.076 -12.041 1.00 88.44 113 THR A N 1
ATOM 922 C CA . THR A 1 113 ? -21.127 5.976 -12.711 1.00 88.44 113 THR A CA 1
ATOM 923 C C . THR A 1 113 ? -21.804 4.621 -12.553 1.00 88.44 113 THR A C 1
ATOM 925 O O . THR A 1 113 ? -21.384 3.694 -13.227 1.00 88.44 113 THR A O 1
ATOM 928 N N . ASP A 1 114 ? -22.826 4.462 -11.705 1.00 86.88 114 ASP A N 1
ATOM 929 C CA . ASP A 1 114 ? -23.377 3.141 -11.345 1.00 86.88 114 ASP A CA 1
ATOM 930 C C . ASP A 1 114 ? -24.009 2.381 -12.524 1.00 86.88 114 ASP A C 1
ATOM 932 O O . ASP A 1 114 ? -24.153 1.161 -12.474 1.00 86.88 114 ASP A O 1
ATOM 936 N N . GLY A 1 115 ? -24.384 3.093 -13.591 1.00 85.81 115 GLY A N 1
ATOM 937 C CA . GLY A 1 115 ? -24.896 2.503 -14.831 1.00 85.81 115 GLY A CA 1
ATOM 938 C C . GLY A 1 115 ? -23.818 2.079 -15.836 1.00 85.81 115 GLY A C 1
ATOM 939 O O . GLY A 1 115 ? -24.150 1.496 -16.870 1.00 85.81 115 GLY A O 1
ATOM 940 N N . GLU A 1 116 ? -22.546 2.379 -15.575 1.00 86.75 116 GLU A N 1
ATOM 941 C CA . GLU A 1 116 ? -21.443 2.039 -16.472 1.00 86.75 116 GLU A CA 1
ATOM 942 C C . GLU A 1 116 ? -21.132 0.537 -16.393 1.00 86.75 116 GLU A C 1
ATOM 944 O O . GLU A 1 116 ? -20.985 -0.042 -15.325 1.00 86.75 116 GLU A O 1
ATOM 949 N N . THR A 1 117 ? -21.028 -0.135 -17.540 1.00 87.69 117 THR A N 1
ATOM 950 C CA . THR A 1 117 ? -20.847 -1.605 -17.599 1.00 87.69 117 THR A CA 1
ATOM 951 C C . THR A 1 117 ? -19.559 -2.031 -18.292 1.00 87.69 117 THR A C 1
ATOM 953 O O . THR A 1 117 ? -19.247 -3.218 -18.365 1.00 87.69 117 THR A O 1
ATOM 956 N N . ASP A 1 118 ? -18.784 -1.073 -18.792 1.00 87.19 118 ASP A N 1
ATOM 957 C CA . ASP A 1 118 ? -17.558 -1.309 -19.551 1.00 87.19 118 ASP A CA 1
ATOM 958 C C . ASP A 1 118 ? -16.296 -1.381 -18.673 1.00 87.19 118 ASP A C 1
ATOM 960 O O . ASP A 1 118 ? -15.185 -1.464 -19.193 1.00 87.19 118 ASP A O 1
ATOM 964 N N . GLY A 1 119 ? -16.462 -1.356 -17.349 1.00 89.94 119 GLY A N 1
ATOM 965 C CA . GLY A 1 119 ? -15.383 -1.315 -16.367 1.00 89.94 119 GLY A CA 1
ATOM 966 C C . GLY A 1 119 ? -15.718 -2.053 -15.072 1.00 89.94 119 GLY A C 1
ATOM 967 O O . GLY A 1 119 ? -16.671 -2.827 -14.995 1.00 89.94 119 GLY A O 1
ATOM 968 N N . ARG A 1 120 ? -14.905 -1.837 -14.031 1.00 91.38 120 ARG A N 1
ATOM 969 C CA . ARG A 1 120 ? -15.058 -2.507 -12.728 1.00 91.38 120 ARG A CA 1
ATOM 970 C C . ARG A 1 120 ? -15.390 -1.522 -11.612 1.00 91.38 120 ARG A C 1
ATOM 972 O O . ARG A 1 120 ? -14.610 -0.614 -11.338 1.00 91.38 120 ARG A O 1
ATOM 979 N N . HIS A 1 121 ? -16.478 -1.795 -10.898 1.00 93.38 121 HIS A N 1
ATOM 980 C CA . HIS A 1 121 ? -16.919 -1.080 -9.695 1.00 93.38 121 HIS A CA 1
ATOM 981 C C . HIS A 1 121 ? -16.197 -1.583 -8.444 1.00 93.38 121 HIS A C 1
ATOM 983 O O . HIS A 1 121 ? -16.762 -2.307 -7.625 1.00 93.38 121 HIS A O 1
ATOM 989 N N . ILE A 1 122 ? -14.908 -1.267 -8.332 1.00 94.00 122 ILE A N 1
ATOM 990 C CA . ILE A 1 122 ? -14.045 -1.774 -7.252 1.00 94.00 122 ILE A CA 1
ATOM 991 C C . ILE A 1 122 ? -13.405 -0.673 -6.412 1.00 94.00 122 ILE A C 1
ATOM 993 O O . ILE A 1 122 ? -12.737 -0.997 -5.431 1.00 94.00 122 ILE A O 1
ATOM 997 N N . LEU A 1 123 ? -13.587 0.601 -6.766 1.00 96.94 123 LEU A N 1
ATOM 998 C CA . LEU A 1 123 ? -13.010 1.725 -6.037 1.00 96.94 123 LEU A CA 1
ATOM 999 C C . LEU A 1 123 ? -13.931 2.206 -4.915 1.00 96.94 123 LEU A C 1
ATOM 1001 O O . LEU A 1 123 ? -15.095 2.501 -5.132 1.00 96.94 123 LEU A O 1
ATOM 1005 N N . HIS A 1 124 ? -13.409 2.343 -3.710 1.00 96.19 124 HIS A N 1
ATOM 1006 C CA . HIS A 1 124 ? -14.119 2.949 -2.598 1.00 96.19 124 HIS A CA 1
ATOM 1007 C C . HIS A 1 124 ? -13.307 4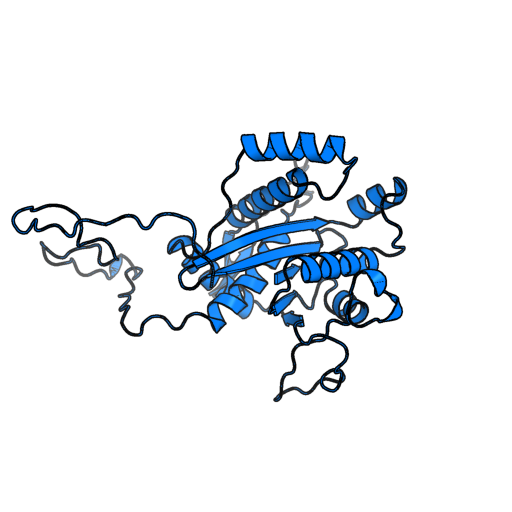.117 -2.059 1.00 96.19 124 HIS A C 1
ATOM 1009 O O . HIS A 1 124 ? -12.151 3.960 -1.657 1.00 96.19 124 HIS A O 1
ATOM 1015 N N . LEU A 1 125 ? -13.921 5.298 -2.099 1.00 96.00 125 LEU A N 1
ATOM 1016 C CA . LEU A 1 125 ? -13.346 6.525 -1.577 1.00 96.00 125 LEU A CA 1
ATOM 1017 C C . LEU A 1 125 ? -13.656 6.633 -0.088 1.00 96.00 125 LEU A C 1
ATOM 1019 O O . LEU A 1 125 ? -14.783 6.898 0.321 1.00 96.00 125 LEU A O 1
ATOM 1023 N N . VAL A 1 126 ? -12.630 6.447 0.729 1.00 95.62 126 VAL A N 1
ATOM 1024 C CA . VAL A 1 126 ? -12.723 6.519 2.180 1.00 95.62 126 VAL A CA 1
ATOM 1025 C C . VAL A 1 126 ? -12.525 7.960 2.624 1.00 95.62 126 VAL A C 1
ATOM 1027 O O . VAL A 1 126 ? -11.506 8.593 2.347 1.00 95.62 126 VAL A O 1
ATOM 1030 N N . LYS A 1 127 ? -13.489 8.493 3.371 1.00 93.50 127 LYS A N 1
ATOM 1031 C CA . LYS A 1 127 ? -13.334 9.767 4.073 1.00 93.50 127 LYS A CA 1
ATOM 1032 C C . LYS A 1 127 ? -12.815 9.505 5.482 1.00 93.50 127 LYS A C 1
ATOM 1034 O O . LYS A 1 127 ? -13.589 9.175 6.376 1.00 93.50 127 LYS A O 1
ATOM 1039 N N . GLN A 1 128 ? -11.511 9.672 5.690 1.00 88.62 128 GLN A N 1
ATOM 1040 C CA . GLN A 1 128 ? -10.921 9.472 7.011 1.00 88.62 128 GLN A CA 1
ATOM 1041 C C . GLN A 1 128 ? -11.443 10.505 8.021 1.00 88.62 128 GLN A C 1
ATOM 1043 O O . GLN A 1 128 ? -11.282 11.716 7.849 1.00 88.62 128 GLN A O 1
ATOM 1048 N N . SER A 1 129 ? -12.058 10.011 9.094 1.00 90.44 129 SER A N 1
ATOM 1049 C CA . SER A 1 129 ? -12.400 10.775 10.295 1.00 90.44 129 SER A CA 1
ATOM 1050 C C . SER A 1 129 ? -11.550 10.306 11.477 1.00 90.44 129 SER A C 1
ATOM 1052 O O . SER A 1 129 ? -10.847 9.297 11.392 1.00 90.44 129 SER A O 1
ATOM 1054 N N . THR A 1 130 ? -11.602 11.029 12.596 1.00 87.25 130 THR A N 1
ATOM 1055 C CA . THR A 1 130 ? -10.928 10.595 13.828 1.00 87.25 130 THR A CA 1
ATOM 1056 C C . THR A 1 130 ? -11.446 9.233 14.286 1.00 87.25 130 THR A C 1
ATOM 1058 O O . THR A 1 130 ? -10.648 8.365 14.619 1.00 87.25 130 THR A O 1
ATOM 1061 N N . GLU A 1 131 ? -12.763 9.032 14.232 1.00 89.75 131 GLU A N 1
ATOM 1062 C CA . GLU A 1 131 ? -13.439 7.792 14.619 1.00 89.75 131 GLU A CA 1
ATOM 1063 C C . GLU A 1 131 ? -13.044 6.640 13.687 1.00 89.75 131 GLU A C 1
ATOM 1065 O O . GLU A 1 131 ? -12.613 5.589 14.154 1.00 89.75 131 GLU A O 1
ATOM 1070 N N . TYR A 1 132 ? -13.075 6.867 12.366 1.00 92.44 132 TYR A N 1
ATOM 1071 C CA . TYR A 1 132 ? -12.618 5.873 11.391 1.00 92.44 132 TYR A CA 1
ATOM 1072 C C . TYR A 1 132 ? -11.166 5.460 11.649 1.00 92.44 132 TYR A C 1
ATOM 1074 O O . TYR A 1 132 ? -10.840 4.274 11.658 1.00 92.44 132 TYR A O 1
ATOM 1082 N N . ASN A 1 133 ? -10.288 6.441 11.871 1.00 92.38 133 ASN A N 1
ATOM 1083 C CA . ASN A 1 133 ? -8.871 6.187 12.094 1.00 92.38 133 ASN A CA 1
ATOM 1084 C C . ASN A 1 133 ? -8.627 5.431 13.400 1.00 92.38 133 ASN A C 1
ATOM 1086 O O . ASN A 1 133 ? -7.763 4.557 13.427 1.00 92.38 133 ASN A O 1
ATOM 1090 N N . GLN A 1 134 ? -9.376 5.733 14.461 1.00 92.00 134 GLN A N 1
ATOM 1091 C CA . GLN A 1 134 ? -9.308 5.001 15.722 1.00 92.00 134 GLN A CA 1
ATOM 1092 C C . GLN A 1 134 ? -9.727 3.538 15.528 1.00 92.00 134 GLN A C 1
ATOM 1094 O O . GLN A 1 134 ? -8.941 2.631 15.805 1.00 92.00 134 GLN A O 1
ATOM 1099 N N . ASP A 1 135 ? -10.903 3.304 14.947 1.00 93.12 135 ASP A N 1
ATOM 1100 C CA . ASP A 1 135 ? -11.427 1.958 14.705 1.00 93.12 135 ASP A CA 1
ATOM 1101 C C . ASP A 1 135 ? -10.523 1.132 13.785 1.00 93.12 135 ASP A C 1
ATOM 1103 O O . ASP A 1 135 ? -10.335 -0.071 13.989 1.00 93.12 135 ASP A O 1
ATOM 1107 N N . ALA A 1 136 ? -9.963 1.762 12.751 1.00 95.56 136 ALA A N 1
ATOM 1108 C CA . ALA A 1 136 ? -9.030 1.115 11.842 1.00 95.56 136 ALA A CA 1
ATOM 1109 C C . ALA A 1 136 ? -7.720 0.743 12.544 1.00 95.56 136 ALA A C 1
ATOM 1111 O O . ALA A 1 136 ? -7.200 -0.351 12.328 1.00 95.56 136 ALA A O 1
ATOM 1112 N N . ASN A 1 137 ? -7.207 1.609 13.421 1.00 94.94 137 ASN A N 1
ATOM 1113 C CA . ASN A 1 137 ? -5.994 1.325 14.184 1.00 94.94 137 ASN A CA 1
ATOM 1114 C C . ASN A 1 137 ? -6.181 0.175 15.164 1.00 94.94 137 ASN A C 1
ATOM 1116 O O . ASN A 1 137 ? -5.330 -0.710 15.232 1.00 94.94 137 ASN A O 1
ATOM 1120 N N . ILE A 1 138 ? -7.303 0.155 15.882 1.00 92.00 138 ILE A N 1
ATOM 1121 C CA . ILE A 1 138 ? -7.634 -0.928 16.812 1.00 92.00 138 ILE A CA 1
ATOM 1122 C C . ILE A 1 138 ? -7.744 -2.259 16.054 1.00 92.00 138 ILE A C 1
ATOM 1124 O O . ILE A 1 138 ? -7.154 -3.260 16.467 1.00 92.00 138 ILE A O 1
ATOM 1128 N N . ALA A 1 139 ? -8.438 -2.272 14.911 1.00 94.19 139 ALA A N 1
ATOM 1129 C CA . ALA A 1 139 ? -8.560 -3.454 14.059 1.00 94.19 139 ALA A CA 1
ATOM 1130 C C . ALA A 1 139 ? -7.193 -3.964 13.567 1.00 94.19 139 ALA A C 1
ATOM 1132 O O . ALA A 1 139 ? -6.906 -5.170 13.623 1.00 94.19 139 ALA A O 1
ATOM 1133 N N . LEU A 1 140 ? -6.340 -3.050 13.100 1.00 95.38 140 LEU A N 1
ATOM 1134 C CA . LEU A 1 140 ? -4.996 -3.360 12.623 1.00 95.38 140 LEU A CA 1
ATOM 1135 C C . LEU A 1 140 ? -4.124 -3.917 13.751 1.00 95.38 140 LEU A C 1
ATOM 1137 O O . LEU A 1 140 ? -3.517 -4.977 13.589 1.00 95.38 140 LEU A O 1
ATOM 1141 N N . HIS A 1 141 ? -4.126 -3.262 14.914 1.00 93.19 141 HIS A N 1
ATOM 1142 C CA . HIS A 1 141 ? -3.393 -3.703 16.098 1.00 93.19 141 HIS A CA 1
ATOM 1143 C C . HIS A 1 141 ? -3.817 -5.112 16.524 1.00 93.19 141 HIS A C 1
ATOM 1145 O O . HIS A 1 141 ? -2.969 -5.991 16.681 1.00 93.19 141 HIS A O 1
ATOM 1151 N N . LYS A 1 142 ? -5.128 -5.373 16.613 1.00 93.19 142 LYS A N 1
ATOM 1152 C CA . LYS A 1 142 ? -5.659 -6.704 16.940 1.00 93.19 142 LYS A CA 1
ATOM 1153 C C . LYS A 1 142 ? -5.205 -7.765 15.938 1.00 93.19 142 LYS A C 1
ATOM 1155 O O . LYS A 1 142 ? -4.874 -8.885 16.328 1.00 93.19 142 LYS A O 1
ATOM 1160 N N . SER A 1 143 ? -5.155 -7.431 14.650 1.00 93.25 143 SER A N 1
ATOM 1161 C CA . SER A 1 143 ? -4.731 -8.381 13.614 1.00 93.25 143 SER A CA 1
ATOM 1162 C C . SER A 1 143 ? -3.232 -8.697 13.677 1.00 93.25 143 SER A C 1
ATOM 1164 O O . SER A 1 143 ? -2.818 -9.827 13.412 1.00 93.25 143 SER A O 1
ATOM 1166 N N . LEU A 1 144 ? -2.413 -7.724 14.078 1.00 92.12 144 LEU A N 1
ATOM 1167 C CA . LEU A 1 144 ? -0.984 -7.924 14.325 1.00 92.12 144 LEU A CA 1
ATOM 1168 C C . LEU A 1 144 ? -0.744 -8.759 15.591 1.00 92.12 144 LEU A C 1
ATOM 1170 O O . LEU A 1 144 ? 0.024 -9.720 15.557 1.00 92.12 144 LEU A O 1
ATOM 1174 N N . GLU A 1 145 ? -1.442 -8.449 16.686 1.00 92.44 145 GLU A N 1
ATOM 1175 C CA . GLU A 1 145 ? -1.322 -9.162 17.964 1.00 92.44 145 GLU A CA 1
ATOM 1176 C C . GLU A 1 145 ? -1.743 -10.634 17.845 1.00 92.44 145 GLU A C 1
ATOM 1178 O O . GLU A 1 145 ? -1.051 -11.537 18.318 1.00 92.44 145 GLU A O 1
ATOM 1183 N N . THR A 1 146 ? -2.835 -10.891 17.121 1.00 89.44 146 THR A N 1
ATOM 1184 C CA . THR A 1 146 ? -3.332 -12.248 16.838 1.00 89.44 146 THR A CA 1
ATOM 1185 C C . THR A 1 146 ? -2.560 -12.968 15.730 1.00 89.44 146 THR A C 1
ATOM 1187 O O . THR A 1 146 ? -2.844 -14.133 15.454 1.00 89.44 146 THR A O 1
ATOM 1190 N N . ARG A 1 147 ? -1.568 -12.312 15.107 1.00 90.88 147 ARG A N 1
ATOM 1191 C CA . ARG A 1 147 ? -0.785 -12.834 13.969 1.00 90.88 147 ARG A CA 1
ATOM 1192 C C . ARG A 1 147 ? -1.654 -13.273 12.788 1.00 90.88 147 ARG A C 1
ATOM 1194 O O . ARG A 1 147 ? -1.301 -14.203 12.064 1.00 90.88 147 ARG A O 1
ATOM 1201 N N . THR A 1 148 ? -2.785 -12.606 12.600 1.00 91.81 148 THR A N 1
ATOM 1202 C CA . THR A 1 148 ? -3.646 -12.797 11.433 1.00 91.81 148 THR A CA 1
ATOM 1203 C C . THR A 1 148 ? -3.195 -11.920 10.276 1.00 91.81 148 THR A C 1
ATOM 1205 O O . THR A 1 148 ? -3.336 -12.346 9.144 1.00 91.81 148 THR A O 1
ATOM 1208 N N . LEU A 1 149 ? -2.576 -10.758 10.508 1.00 93.56 149 LEU A N 1
ATOM 1209 C CA . LEU A 1 149 ? -1.905 -9.992 9.452 1.00 93.56 149 LEU A CA 1
ATOM 1210 C C . LEU A 1 149 ? -0.407 -10.320 9.416 1.00 93.56 149 LEU A C 1
ATOM 1212 O O . LEU A 1 149 ? 0.307 -10.112 10.397 1.00 93.56 149 LEU A O 1
ATOM 1216 N N . LEU A 1 150 ? 0.073 -10.816 8.276 1.00 92.38 150 LEU A N 1
ATOM 1217 C CA . LEU A 1 150 ? 1.451 -11.255 8.074 1.00 92.38 150 LEU A CA 1
ATOM 1218 C C . LEU A 1 150 ? 2.191 -10.375 7.064 1.00 92.38 150 LEU A C 1
ATOM 1220 O O . LEU A 1 150 ? 1.628 -9.923 6.066 1.00 92.38 150 LEU A O 1
ATOM 1224 N N . PHE A 1 151 ? 3.491 -10.218 7.300 1.00 92.81 151 PHE A N 1
ATOM 1225 C CA . PHE A 1 151 ? 4.424 -9.560 6.391 1.00 92.81 151 PHE A CA 1
ATOM 1226 C C . PHE A 1 151 ? 5.423 -10.564 5.815 1.00 92.81 151 PHE A C 1
ATOM 1228 O O . PHE A 1 151 ? 5.766 -11.542 6.488 1.00 92.81 151 PHE A O 1
ATOM 1235 N N . PRO A 1 152 ? 5.945 -10.315 4.603 1.00 88.75 152 PRO A N 1
ATOM 1236 C CA . PRO A 1 152 ? 6.994 -11.138 4.038 1.00 88.75 152 PRO A CA 1
ATOM 1237 C C . PRO A 1 152 ? 8.262 -10.982 4.879 1.00 88.75 152 PRO A C 1
ATOM 1239 O O . PRO A 1 152 ? 8.620 -9.883 5.319 1.00 88.75 152 PRO A O 1
ATOM 1242 N N . ALA A 1 153 ? 8.935 -12.103 5.123 1.00 87.81 153 ALA A N 1
ATOM 1243 C CA . ALA A 1 153 ? 10.254 -12.091 5.732 1.00 87.81 153 ALA A CA 1
ATOM 1244 C C . ALA A 1 153 ? 11.279 -11.560 4.724 1.00 87.81 153 ALA A C 1
ATOM 1246 O O . ALA A 1 153 ? 11.198 -11.867 3.532 1.00 87.81 153 ALA A O 1
ATOM 1247 N N . PHE A 1 154 ? 12.254 -10.797 5.214 1.00 87.56 154 PHE A N 1
ATOM 1248 C CA . PHE A 1 154 ? 13.383 -10.375 4.399 1.00 87.56 154 PHE A CA 1
ATOM 1249 C C . PHE A 1 154 ? 14.226 -11.596 4.002 1.00 87.56 154 PHE A C 1
ATOM 1251 O O . PHE A 1 154 ? 14.644 -12.375 4.860 1.00 87.56 154 PHE A O 1
ATOM 1258 N N . ASP A 1 155 ? 14.468 -11.758 2.702 1.00 88.69 155 ASP A N 1
ATOM 1259 C CA . ASP A 1 155 ? 15.216 -12.877 2.126 1.00 88.69 155 ASP A CA 1
ATOM 1260 C C . ASP A 1 155 ? 16.326 -12.333 1.220 1.00 88.69 155 ASP A C 1
ATOM 1262 O O . ASP A 1 155 ? 16.099 -11.960 0.065 1.00 88.69 155 ASP A O 1
ATOM 1266 N N . SER A 1 156 ? 17.545 -12.277 1.760 1.00 90.44 156 SER A N 1
ATOM 1267 C CA . SER A 1 156 ? 18.712 -11.740 1.056 1.00 90.44 156 SER A CA 1
ATOM 1268 C C . SER A 1 156 ? 19.126 -12.582 -0.151 1.00 90.44 156 SER A C 1
ATOM 1270 O O . SER A 1 156 ? 19.647 -12.035 -1.123 1.00 90.44 156 SER A O 1
ATOM 1272 N N . VAL A 1 157 ? 18.877 -13.896 -0.123 1.00 90.94 157 VAL A N 1
ATOM 1273 C CA . VAL A 1 157 ? 19.241 -14.809 -1.215 1.00 90.94 157 VAL A CA 1
ATOM 1274 C C . VAL A 1 157 ? 18.314 -14.588 -2.404 1.00 90.94 157 VAL A C 1
ATOM 1276 O O . VAL A 1 157 ? 18.788 -14.431 -3.530 1.00 90.94 157 VAL A O 1
ATOM 1279 N N . LYS A 1 158 ? 16.999 -14.505 -2.162 1.00 87.69 158 LYS A N 1
ATOM 1280 C CA . LYS A 1 158 ? 16.032 -14.161 -3.216 1.00 87.69 158 LYS A CA 1
ATOM 1281 C C . LYS A 1 158 ? 16.274 -12.771 -3.783 1.00 87.69 158 LYS A C 1
ATOM 1283 O O . LYS A 1 158 ? 16.196 -12.605 -4.995 1.00 87.69 158 LYS A O 1
ATOM 1288 N N . MET A 1 159 ? 16.591 -11.798 -2.929 1.00 88.31 159 MET A N 1
ATOM 1289 C CA . MET A 1 159 ? 16.894 -10.438 -3.372 1.00 88.31 159 MET A CA 1
ATOM 1290 C C . MET A 1 159 ? 18.099 -10.412 -4.319 1.00 88.31 159 MET A C 1
ATOM 1292 O O . MET A 1 159 ? 18.017 -9.808 -5.384 1.00 88.31 159 MET A O 1
ATOM 1296 N N . TYR A 1 160 ? 19.184 -11.121 -3.991 1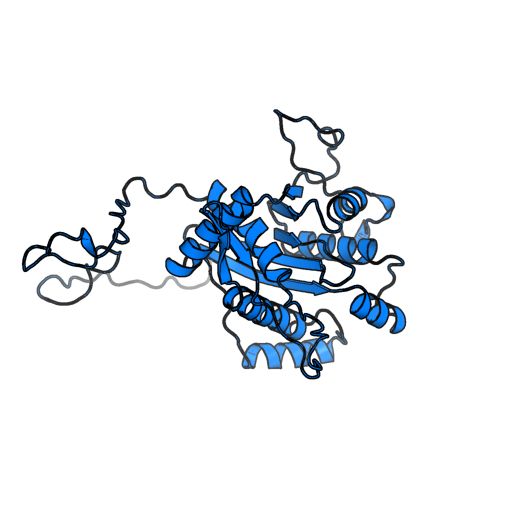.00 90.56 160 TYR A N 1
ATOM 1297 C CA . TYR A 1 160 ? 20.356 -11.204 -4.867 1.00 90.56 160 TYR A CA 1
ATOM 1298 C C . TYR A 1 160 ? 20.029 -11.849 -6.221 1.00 90.56 160 TYR A C 1
ATOM 1300 O O . TYR A 1 160 ? 20.369 -11.292 -7.264 1.00 90.56 160 TYR A O 1
ATOM 1308 N N . ALA A 1 161 ? 19.313 -12.977 -6.210 1.00 89.56 161 ALA A N 1
ATOM 1309 C CA . ALA A 1 161 ? 18.902 -13.658 -7.437 1.00 89.56 161 ALA A CA 1
ATOM 1310 C C . ALA A 1 161 ? 18.002 -12.775 -8.323 1.00 89.56 161 ALA A C 1
ATOM 1312 O O . ALA A 1 161 ? 18.153 -12.769 -9.545 1.00 89.56 161 ALA A O 1
ATOM 1313 N N . ALA A 1 162 ? 17.096 -12.000 -7.717 1.00 89.31 162 ALA A N 1
ATOM 1314 C CA . ALA A 1 162 ? 16.248 -11.056 -8.439 1.00 89.31 162 ALA A CA 1
ATOM 1315 C C . ALA A 1 162 ? 17.072 -9.932 -9.087 1.00 89.31 162 ALA A C 1
ATOM 1317 O O . ALA A 1 162 ? 16.897 -9.668 -10.272 1.00 89.31 162 ALA A O 1
ATOM 1318 N N . ILE A 1 163 ? 18.038 -9.354 -8.364 1.00 89.38 163 ILE A N 1
ATOM 1319 C CA . ILE A 1 163 ? 18.926 -8.303 -8.888 1.00 89.38 163 ILE A CA 1
ATOM 1320 C C . ILE A 1 163 ? 19.712 -8.788 -10.117 1.00 89.38 163 ILE A C 1
ATOM 1322 O O . ILE A 1 163 ? 19.880 -8.040 -11.081 1.00 89.38 163 ILE A O 1
ATOM 1326 N N . GLU A 1 164 ? 20.222 -10.022 -10.108 1.00 91.69 164 GLU A N 1
ATOM 1327 C CA . GLU A 1 164 ? 20.942 -10.581 -11.263 1.00 91.69 164 GLU A CA 1
ATOM 1328 C C . GLU A 1 164 ? 20.027 -10.792 -12.477 1.00 91.69 164 GLU A C 1
ATOM 1330 O O . GLU A 1 164 ? 20.403 -10.462 -13.610 1.00 91.69 164 GLU A O 1
ATOM 1335 N N . ALA A 1 165 ? 18.811 -11.296 -12.244 1.00 88.56 165 ALA A N 1
ATOM 1336 C CA . ALA A 1 165 ? 17.811 -11.486 -13.289 1.00 88.56 165 ALA A CA 1
ATOM 1337 C C . ALA A 1 165 ? 17.369 -10.146 -13.904 1.00 88.56 165 ALA A C 1
ATOM 1339 O O . ALA A 1 165 ? 17.335 -10.005 -15.126 1.00 88.56 165 ALA A O 1
ATOM 1340 N N . GLU A 1 166 ? 17.108 -9.139 -13.072 1.00 91.06 166 GLU A N 1
ATOM 1341 C CA . GLU A 1 166 ? 16.676 -7.801 -13.490 1.00 91.06 166 GLU A CA 1
ATOM 1342 C C . GLU A 1 166 ? 17.764 -7.053 -14.259 1.00 91.06 166 GLU A C 1
ATOM 1344 O O . GLU A 1 166 ? 17.480 -6.468 -15.305 1.00 91.06 166 GLU A O 1
ATOM 1349 N N . LYS A 1 167 ? 19.028 -7.146 -13.820 1.00 90.75 167 LYS A N 1
ATOM 1350 C CA . LYS A 1 167 ? 20.176 -6.615 -14.574 1.00 90.75 167 LYS A CA 1
ATOM 1351 C C . LYS A 1 167 ? 20.274 -7.233 -15.963 1.00 90.75 167 LYS A C 1
ATOM 1353 O O . LYS A 1 167 ? 20.527 -6.519 -16.930 1.00 90.75 167 LYS A O 1
ATOM 1358 N N . SER A 1 168 ? 20.057 -8.543 -16.060 1.00 89.81 168 SER A N 1
ATOM 1359 C CA . SER A 1 168 ? 20.091 -9.269 -17.333 1.00 89.81 168 SER A CA 1
ATOM 1360 C C . SER A 1 168 ? 18.924 -8.883 -18.250 1.00 89.81 168 SER A C 1
ATOM 1362 O O . SER A 1 168 ? 19.091 -8.840 -19.465 1.00 89.81 168 SER A O 1
ATOM 1364 N N . ALA A 1 169 ? 17.764 -8.560 -17.674 1.00 87.69 169 ALA A N 1
ATOM 1365 C CA . ALA A 1 169 ? 16.583 -8.079 -18.390 1.00 87.69 169 ALA A CA 1
ATOM 1366 C C . ALA A 1 169 ? 16.597 -6.560 -18.670 1.00 87.69 169 ALA A C 1
ATOM 1368 O O . ALA A 1 169 ? 15.691 -6.053 -19.326 1.00 87.69 169 ALA A O 1
ATOM 1369 N N . GLY A 1 170 ? 17.605 -5.825 -18.185 1.00 85.69 170 GLY A N 1
ATOM 1370 C CA . GLY A 1 170 ? 17.691 -4.371 -18.334 1.00 85.69 170 GLY A CA 1
ATOM 1371 C C . GLY A 1 170 ? 16.647 -3.592 -17.524 1.00 85.69 170 GLY A C 1
ATOM 1372 O O . GLY A 1 170 ? 16.384 -2.429 -17.832 1.00 85.69 170 GLY A O 1
ATOM 1373 N N . VAL A 1 171 ? 16.055 -4.207 -16.496 1.00 81.75 171 VAL A N 1
ATOM 1374 C CA . VAL A 1 171 ? 15.089 -3.556 -15.601 1.00 81.75 171 VAL A CA 1
ATOM 1375 C C . VAL A 1 171 ? 15.849 -2.634 -14.650 1.00 81.75 171 VAL A C 1
ATOM 1377 O O . VAL A 1 171 ? 16.774 -3.051 -13.956 1.00 81.75 171 VAL A O 1
ATOM 1380 N N . ILE A 1 172 ? 15.481 -1.354 -14.642 1.00 78.88 172 ILE A N 1
ATOM 1381 C CA . ILE A 1 172 ? 16.205 -0.290 -13.920 1.00 78.88 172 ILE A CA 1
ATOM 1382 C C . ILE A 1 172 ? 15.326 0.514 -12.955 1.00 78.88 172 ILE A C 1
ATOM 1384 O O . ILE A 1 172 ? 15.822 1.440 -12.310 1.00 78.88 172 ILE A O 1
ATOM 1388 N N . PHE A 1 173 ? 14.034 0.204 -12.890 1.00 80.44 173 PHE A N 1
ATOM 1389 C CA . PHE A 1 173 ? 13.047 0.827 -12.013 1.00 80.44 173 PHE A CA 1
ATOM 1390 C C . PHE A 1 173 ? 11.964 -0.196 -11.664 1.00 80.44 173 PHE A C 1
ATOM 1392 O O . PHE A 1 173 ? 11.786 -1.160 -12.406 1.00 80.44 173 PHE A O 1
ATOM 1399 N N . ASP A 1 174 ? 11.259 0.034 -10.553 1.00 80.00 174 ASP A N 1
ATOM 1400 C CA . ASP A 1 174 ? 10.228 -0.865 -10.015 1.00 80.00 174 ASP A CA 1
ATOM 1401 C C . ASP A 1 174 ? 10.733 -2.305 -9.874 1.00 80.00 174 ASP A C 1
ATOM 1403 O O . ASP A 1 174 ? 10.047 -3.282 -10.170 1.00 80.00 174 ASP A O 1
ATOM 1407 N N . THR A 1 175 ? 11.981 -2.403 -9.421 1.00 89.00 175 THR A N 1
ATOM 1408 C CA . THR A 1 175 ? 12.673 -3.662 -9.192 1.00 89.00 175 THR A CA 1
ATOM 1409 C C . THR A 1 175 ? 12.105 -4.385 -7.975 1.00 89.00 175 THR A C 1
ATOM 1411 O O . THR A 1 175 ? 11.478 -3.797 -7.085 1.00 89.00 175 THR A O 1
ATOM 1414 N N . PHE A 1 176 ? 12.392 -5.677 -7.880 1.00 88.31 176 PHE A N 1
ATOM 1415 C CA . PHE A 1 176 ? 12.117 -6.479 -6.698 1.00 88.31 176 PHE A CA 1
ATOM 1416 C C . PHE A 1 176 ? 12.759 -5.866 -5.449 1.00 88.31 176 PHE A C 1
ATOM 1418 O O . PHE A 1 176 ? 12.139 -5.831 -4.388 1.00 88.31 176 PHE A O 1
ATOM 1425 N N . GLU A 1 177 ? 13.975 -5.336 -5.589 1.00 89.81 177 GLU A N 1
ATOM 1426 C CA . GLU A 1 177 ? 14.673 -4.613 -4.529 1.00 89.81 177 GLU A CA 1
ATOM 1427 C C . GLU A 1 177 ? 13.879 -3.378 -4.060 1.00 89.81 177 GLU A C 1
ATOM 1429 O O . GLU A 1 177 ? 13.667 -3.218 -2.858 1.00 89.81 177 GLU A O 1
ATOM 1434 N N . GLU A 1 178 ? 13.363 -2.545 -4.977 1.00 90.81 178 GLU A N 1
ATOM 1435 C CA . GLU A 1 178 ? 12.514 -1.397 -4.620 1.00 90.81 178 GLU A CA 1
ATOM 1436 C C . GLU A 1 178 ? 11.241 -1.833 -3.872 1.00 90.81 178 GLU A C 1
ATOM 1438 O O . GLU A 1 178 ? 10.857 -1.196 -2.888 1.00 90.81 178 GLU A O 1
ATOM 1443 N N . ASN A 1 179 ? 10.592 -2.928 -4.285 1.00 91.56 179 ASN A N 1
ATOM 1444 C CA . ASN A 1 179 ? 9.420 -3.467 -3.581 1.00 91.56 179 ASN A CA 1
ATOM 1445 C C . ASN A 1 179 ? 9.776 -3.968 -2.168 1.00 91.56 179 ASN A C 1
ATOM 1447 O O . ASN A 1 179 ? 9.089 -3.634 -1.203 1.00 91.56 179 ASN A O 1
ATOM 1451 N N . VAL A 1 180 ? 10.875 -4.719 -2.014 1.00 92.06 180 VAL A N 1
ATOM 1452 C CA . VAL A 1 180 ? 11.350 -5.177 -0.695 1.00 92.06 180 VAL A CA 1
ATOM 1453 C C . VAL A 1 180 ? 11.648 -3.986 0.212 1.00 92.06 180 VAL A C 1
ATOM 1455 O O . VAL A 1 180 ? 11.193 -3.969 1.354 1.00 92.06 180 VAL A O 1
ATOM 1458 N N . PHE A 1 181 ? 12.330 -2.954 -0.291 1.00 93.62 181 PHE A N 1
ATOM 1459 C CA . PHE A 1 181 ? 12.575 -1.741 0.488 1.00 93.62 181 PHE A CA 1
ATOM 1460 C C . PHE A 1 181 ? 11.284 -1.027 0.887 1.00 93.62 181 PHE A C 1
ATOM 1462 O O . PHE A 1 181 ? 11.161 -0.608 2.034 1.00 93.62 181 PHE A O 1
ATOM 1469 N N . ASN A 1 182 ? 10.296 -0.925 -0.006 1.00 95.38 182 ASN A N 1
ATOM 1470 C CA . ASN A 1 182 ? 8.996 -0.346 0.338 1.00 95.38 182 ASN A CA 1
ATOM 1471 C C . ASN A 1 182 ? 8.270 -1.143 1.434 1.00 95.38 182 ASN A C 1
ATOM 1473 O O . ASN A 1 182 ? 7.650 -0.544 2.311 1.00 95.38 182 ASN A O 1
ATOM 1477 N N . LEU A 1 183 ? 8.369 -2.474 1.419 1.00 94.81 183 LEU A N 1
ATOM 1478 C CA . LEU A 1 183 ? 7.801 -3.338 2.457 1.00 94.81 183 LEU A CA 1
ATOM 1479 C C . LEU A 1 183 ? 8.509 -3.178 3.809 1.00 94.81 183 LEU A C 1
ATOM 1481 O O . LEU A 1 183 ? 7.841 -3.162 4.843 1.00 94.81 183 LEU A O 1
ATOM 1485 N N . GLU A 1 184 ? 9.836 -3.046 3.824 1.00 95.25 184 GLU A N 1
ATOM 1486 C CA . GLU A 1 184 ? 10.577 -2.779 5.063 1.00 95.25 184 GLU A CA 1
ATOM 1487 C C . GLU A 1 184 ? 10.291 -1.369 5.601 1.00 95.25 184 GLU A C 1
ATOM 1489 O O . GLU A 1 184 ? 10.066 -1.199 6.798 1.00 95.25 184 GLU A O 1
ATOM 1494 N N . GLU A 1 185 ? 10.185 -0.367 4.728 1.00 95.69 185 GLU A N 1
ATOM 1495 C CA . GLU A 1 185 ? 9.786 0.983 5.130 1.00 95.69 185 GLU A CA 1
ATOM 1496 C C . GLU A 1 185 ? 8.350 1.026 5.667 1.00 95.69 185 GLU A C 1
ATOM 1498 O O . GLU A 1 185 ? 8.094 1.704 6.656 1.00 95.69 185 GLU A O 1
ATOM 1503 N N . LEU A 1 186 ? 7.421 0.251 5.100 1.00 96.88 186 LEU A N 1
ATOM 1504 C CA . LEU A 1 186 ? 6.076 0.084 5.659 1.00 96.88 186 LEU A CA 1
ATOM 1505 C C . LEU A 1 186 ? 6.117 -0.478 7.092 1.00 96.88 186 LEU A C 1
ATOM 1507 O O . LEU A 1 186 ? 5.403 0.015 7.966 1.00 96.88 186 LEU A O 1
ATOM 1511 N N . LYS A 1 187 ? 6.963 -1.481 7.364 1.00 95.56 187 LYS A N 1
ATOM 1512 C CA . LYS A 1 187 ? 7.158 -2.006 8.731 1.00 95.56 187 LYS A CA 1
ATOM 1513 C C . LYS A 1 187 ? 7.728 -0.935 9.663 1.00 95.56 187 LYS A C 1
ATOM 1515 O O . LYS A 1 187 ? 7.258 -0.807 10.792 1.00 95.56 187 LYS A O 1
ATOM 1520 N N . ASN A 1 188 ? 8.693 -0.146 9.191 1.00 94.94 188 ASN A N 1
ATOM 1521 C CA . ASN A 1 188 ? 9.253 0.969 9.956 1.00 94.94 188 ASN A CA 1
ATOM 1522 C C . ASN A 1 188 ? 8.177 2.013 10.289 1.00 94.94 188 ASN A C 1
ATOM 1524 O O . ASN A 1 188 ? 8.059 2.414 11.446 1.00 94.94 188 ASN A O 1
ATOM 1528 N N . GLU A 1 189 ? 7.358 2.408 9.309 1.00 95.25 189 GLU A N 1
ATOM 1529 C CA . GLU A 1 189 ? 6.243 3.341 9.502 1.00 95.25 189 GLU A CA 1
ATOM 1530 C C . GLU A 1 189 ? 5.266 2.821 10.565 1.00 95.25 189 GLU A C 1
ATOM 1532 O O . GLU A 1 189 ? 4.972 3.546 11.516 1.00 95.25 189 GLU A O 1
ATOM 1537 N N . LEU A 1 190 ? 4.855 1.548 10.482 1.00 94.56 190 LEU A N 1
ATOM 1538 C CA . LEU A 1 190 ? 3.994 0.891 11.477 1.00 94.56 190 LEU A CA 1
ATOM 1539 C C . LEU A 1 190 ? 4.561 0.980 12.899 1.00 94.56 190 LEU A C 1
ATOM 1541 O O . LEU A 1 190 ? 3.833 1.314 13.831 1.00 94.56 190 LEU A O 1
ATOM 1545 N N . CYS A 1 191 ? 5.859 0.724 13.070 1.00 92.06 191 CYS A N 1
ATOM 1546 C CA . CYS A 1 191 ? 6.518 0.790 14.375 1.00 92.06 191 CYS A CA 1
ATOM 1547 C C . CYS A 1 191 ? 6.678 2.220 14.919 1.00 92.06 191 CYS A C 1
ATOM 1549 O O . CYS A 1 191 ? 6.994 2.388 16.097 1.00 92.06 191 CYS A O 1
ATOM 1551 N N . THR A 1 192 ? 6.490 3.249 14.088 1.00 92.38 192 THR A N 1
ATOM 1552 C CA . THR A 1 192 ? 6.634 4.655 14.502 1.00 92.38 192 THR A CA 1
ATOM 1553 C C . THR A 1 192 ? 5.325 5.305 14.938 1.00 92.38 192 THR A C 1
ATOM 1555 O O . THR A 1 192 ? 5.363 6.391 15.519 1.00 92.38 192 THR A O 1
ATOM 1558 N N . ILE A 1 193 ? 4.177 4.677 14.674 1.00 92.69 193 ILE A N 1
ATOM 1559 C CA . ILE A 1 193 ? 2.874 5.218 15.063 1.00 92.69 193 ILE A CA 1
ATOM 1560 C C . ILE A 1 193 ? 2.728 5.190 16.587 1.00 92.69 193 ILE A C 1
ATOM 1562 O O . ILE A 1 193 ? 2.927 4.167 17.237 1.00 92.69 193 ILE A O 1
ATOM 1566 N N . GLN A 1 194 ? 2.362 6.335 17.157 1.00 90.12 194 GLN A N 1
ATOM 1567 C CA . GLN A 1 194 ? 2.119 6.527 18.580 1.00 90.12 194 GLN A CA 1
ATOM 1568 C C . GLN A 1 194 ? 0.659 6.890 18.822 1.00 90.12 194 GLN A C 1
ATOM 1570 O O . GLN A 1 194 ? 0.084 7.730 18.126 1.00 90.12 194 GLN A O 1
ATOM 1575 N N . MET A 1 195 ? 0.082 6.278 19.852 1.00 88.94 195 MET A N 1
ATOM 1576 C CA . MET A 1 195 ? -1.222 6.659 20.375 1.00 88.94 195 MET A CA 1
ATOM 1577 C C . MET A 1 195 ? -1.049 7.796 21.386 1.00 88.94 195 MET A C 1
ATOM 1579 O O . MET A 1 195 ? -0.224 7.724 22.297 1.00 88.94 195 MET A O 1
ATOM 1583 N N . SER A 1 196 ? -1.841 8.847 21.223 1.00 86.94 196 SER A N 1
ATOM 1584 C CA . SER A 1 196 ? -1.961 9.965 22.157 1.00 86.94 196 SER A CA 1
ATOM 1585 C C . SER A 1 196 ? -3.434 10.268 22.394 1.00 86.94 196 SER A C 1
ATOM 1587 O O . SER A 1 196 ? -4.256 10.040 21.512 1.00 86.94 196 SER A O 1
ATOM 1589 N N . GLU A 1 197 ? -3.775 10.798 23.560 1.00 85.56 197 GLU A N 1
ATOM 1590 C CA . GLU A 1 197 ? -5.146 11.180 23.887 1.00 85.56 197 GLU A CA 1
ATOM 1591 C C . GLU A 1 197 ? -5.266 12.707 23.852 1.00 85.56 197 GLU A C 1
ATOM 1593 O O . GLU A 1 197 ? -4.419 13.433 24.383 1.00 85.56 197 GLU A O 1
ATOM 1598 N N . THR A 1 198 ? -6.288 13.226 23.176 1.00 79.44 198 THR A N 1
ATOM 1599 C CA . THR A 1 198 ? -6.585 14.659 23.220 1.00 79.44 198 THR A CA 1
ATOM 1600 C C . THR A 1 198 ? -7.188 15.031 24.574 1.00 79.44 198 THR A C 1
ATOM 1602 O O . THR A 1 198 ? -7.728 14.191 25.286 1.00 79.44 198 THR A O 1
ATOM 1605 N N . ALA A 1 199 ? -7.199 16.323 24.914 1.00 77.62 199 ALA A N 1
ATOM 1606 C CA . ALA A 1 199 ? -7.841 16.812 26.141 1.00 77.62 199 ALA A CA 1
ATOM 1607 C C . ALA A 1 199 ? -9.342 16.456 26.254 1.00 77.62 199 ALA A C 1
ATOM 1609 O O . ALA A 1 199 ? -9.916 16.544 27.333 1.00 77.62 199 ALA A O 1
ATOM 1610 N N . THR A 1 200 ? -9.980 16.069 25.145 1.00 79.94 200 THR A N 1
ATOM 1611 C CA . THR A 1 200 ? -11.380 15.627 25.090 1.00 79.94 200 THR A CA 1
ATOM 1612 C C . THR A 1 200 ? -11.542 14.108 25.203 1.00 79.94 200 THR A C 1
ATOM 1614 O O . THR A 1 200 ? -12.635 13.613 24.953 1.00 79.94 200 THR A O 1
ATOM 1617 N N . GLY A 1 201 ? -10.469 13.368 25.490 1.00 78.56 201 GLY A N 1
ATOM 1618 C CA . GLY A 1 201 ? -10.480 11.908 25.599 1.00 78.56 201 GLY A CA 1
ATOM 1619 C C . GLY A 1 201 ? -10.515 11.161 24.264 1.00 78.56 201 GLY A C 1
ATOM 1620 O O . GLY A 1 201 ? -10.889 9.994 24.215 1.00 78.56 201 GLY A O 1
ATOM 1621 N N . ARG A 1 202 ? -10.211 11.836 23.144 1.00 79.25 202 ARG A N 1
ATOM 1622 C CA . ARG A 1 202 ? -10.192 11.182 21.825 1.00 79.25 202 ARG A CA 1
ATOM 1623 C C . ARG A 1 202 ? -8.802 10.648 21.537 1.00 79.25 202 ARG A C 1
ATOM 1625 O O . ARG A 1 202 ? -7.825 11.394 21.628 1.00 79.25 202 ARG A O 1
ATOM 1632 N N . GLU A 1 203 ? -8.727 9.388 21.138 1.00 84.94 203 GLU A N 1
ATOM 1633 C CA . GLU A 1 203 ? -7.477 8.766 20.724 1.00 84.94 203 GLU A CA 1
ATOM 1634 C C . GLU A 1 203 ? -7.032 9.314 19.365 1.00 84.94 203 GLU A C 1
ATOM 1636 O O . GLU A 1 203 ? -7.818 9.518 18.437 1.00 84.94 203 GLU A O 1
ATOM 1641 N N . ARG A 1 204 ? -5.736 9.576 19.250 1.00 85.31 204 ARG A N 1
ATOM 1642 C CA . ARG A 1 204 ? -5.078 10.052 18.042 1.00 85.31 204 ARG A CA 1
ATOM 1643 C C . ARG A 1 204 ? -3.839 9.212 17.790 1.00 85.31 204 ARG A C 1
ATOM 1645 O O . ARG A 1 204 ? -2.943 9.159 18.631 1.00 85.31 204 ARG A O 1
ATOM 1652 N N . PHE A 1 205 ? -3.768 8.664 16.585 1.00 89.31 205 PHE A N 1
ATOM 1653 C CA . PHE A 1 205 ? -2.646 7.877 16.090 1.00 89.31 205 PHE A CA 1
ATOM 1654 C C . PHE A 1 205 ? -1.800 8.736 15.150 1.00 89.31 205 PHE A C 1
ATOM 1656 O O . PHE A 1 205 ? -2.276 9.204 14.111 1.00 89.31 205 PHE A O 1
ATOM 1663 N N . ASP A 1 206 ? -0.556 9.012 15.530 1.00 88.00 206 ASP A N 1
ATOM 1664 C CA . ASP A 1 206 ? 0.343 9.838 14.725 1.00 88.00 206 ASP A CA 1
ATOM 1665 C C . ASP A 1 206 ? 1.814 9.488 14.956 1.00 88.00 206 ASP A C 1
ATOM 1667 O O . ASP A 1 206 ? 2.169 8.835 15.931 1.00 88.00 206 ASP A O 1
ATOM 1671 N N . THR A 1 207 ? 2.689 9.945 14.065 1.00 87.19 207 THR A N 1
ATOM 1672 C CA . THR A 1 207 ? 4.138 9.796 14.253 1.00 87.19 207 THR A CA 1
ATOM 1673 C C . THR A 1 207 ? 4.661 10.784 15.304 1.00 87.19 207 THR A C 1
ATOM 1675 O O . THR A 1 207 ? 4.129 11.899 15.398 1.00 87.19 207 THR A O 1
ATOM 1678 N N . PRO A 1 208 ? 5.744 10.460 16.037 1.00 83.88 208 PRO A N 1
ATOM 1679 C CA . PRO A 1 208 ? 6.372 11.396 16.961 1.00 83.88 208 PRO A CA 1
ATOM 1680 C C . PRO A 1 208 ? 6.831 12.673 16.251 1.00 83.88 208 PRO A C 1
ATOM 1682 O O . PRO A 1 208 ? 7.246 12.666 15.088 1.00 83.88 208 PRO A O 1
ATOM 1685 N N . GLN A 1 209 ? 6.813 13.792 16.977 1.00 76.25 209 GLN A N 1
ATOM 1686 C CA . GLN A 1 209 ? 7.369 15.041 16.465 1.00 76.25 209 GLN A CA 1
ATOM 1687 C C . GLN A 1 209 ? 8.895 14.951 16.432 1.00 76.25 209 GLN A C 1
ATOM 1689 O O . GLN A 1 209 ? 9.539 14.813 17.470 1.00 76.25 209 GLN A O 1
ATOM 1694 N N . VAL A 1 210 ? 9.484 15.082 15.243 1.00 70.69 210 VAL A N 1
ATOM 1695 C CA . VAL A 1 210 ? 10.941 15.096 15.088 1.00 70.69 210 VAL A CA 1
ATOM 1696 C C . VAL A 1 210 ? 11.428 16.539 15.037 1.00 70.69 210 VAL A C 1
ATOM 1698 O O . VAL A 1 210 ? 10.953 17.356 14.245 1.00 70.69 210 VAL A O 1
ATOM 1701 N N . VAL A 1 211 ? 12.418 16.870 15.859 1.00 59.59 211 VAL A N 1
ATOM 1702 C CA . VAL A 1 211 ? 13.159 18.130 15.736 1.00 59.59 211 VAL A CA 1
ATOM 1703 C C . VAL A 1 211 ? 14.292 17.901 14.737 1.00 59.59 211 VAL A C 1
ATOM 1705 O O . VAL A 1 211 ? 15.107 17.002 14.928 1.00 59.59 211 VAL A O 1
ATOM 1708 N N . LYS A 1 212 ? 14.354 18.673 13.643 1.00 56.69 212 LYS A N 1
ATOM 1709 C CA . LYS A 1 212 ? 15.467 18.545 12.686 1.00 56.69 212 LYS A CA 1
ATOM 1710 C C . LYS A 1 212 ? 16.804 18.867 13.362 1.00 56.69 212 LYS A C 1
ATOM 1712 O O . LYS A 1 212 ? 16.917 19.868 14.069 1.00 56.69 212 LYS A O 1
ATOM 1717 N N . VAL A 1 213 ? 17.827 18.065 13.063 1.00 47.62 213 VAL A N 1
ATOM 1718 C CA . VAL A 1 213 ? 19.226 18.342 13.425 1.00 47.62 213 VAL A CA 1
ATOM 1719 C C . VAL A 1 213 ? 19.621 19.706 12.834 1.00 47.62 213 VAL A C 1
ATOM 1721 O O . VAL A 1 213 ? 19.467 19.922 11.632 1.00 47.62 213 VAL A O 1
ATOM 1724 N N . GLY A 1 214 ? 20.056 20.644 13.684 1.00 52.34 214 GLY A N 1
ATOM 1725 C CA . GLY A 1 214 ? 20.332 22.044 13.314 1.00 52.34 214 GLY A CA 1
ATOM 1726 C C . GLY A 1 214 ? 19.246 23.060 13.703 1.00 52.34 214 GLY A C 1
ATOM 1727 O O . GLY A 1 214 ? 19.294 24.207 13.258 1.00 52.34 214 GLY A O 1
ATOM 1728 N N . ALA A 1 215 ? 18.259 22.669 14.514 1.00 50.09 215 ALA A N 1
ATOM 1729 C CA . ALA A 1 215 ? 17.339 23.611 15.147 1.00 50.09 215 ALA A CA 1
ATOM 1730 C C . ALA A 1 215 ? 18.099 24.536 16.119 1.00 50.09 215 ALA A C 1
ATOM 1732 O O . ALA A 1 215 ? 18.595 24.092 17.149 1.00 50.09 215 ALA A O 1
ATOM 1733 N N . VAL A 1 216 ? 18.188 25.821 15.778 1.00 49.78 216 VAL A N 1
ATOM 1734 C CA . VAL A 1 216 ? 18.655 26.882 16.684 1.00 49.78 216 VAL A CA 1
ATOM 1735 C C . VAL A 1 216 ? 17.549 27.157 17.710 1.00 49.78 216 VAL A C 1
ATOM 1737 O O . VAL A 1 216 ? 16.365 27.122 17.347 1.00 49.78 216 VAL A O 1
ATOM 1740 N N . GLU A 1 217 ? 17.911 27.431 18.970 1.00 42.00 217 GLU A N 1
ATOM 1741 C CA . GLU A 1 217 ? 16.964 27.868 20.008 1.00 42.00 217 GLU A CA 1
ATOM 1742 C C . GLU A 1 217 ? 16.036 28.966 19.452 1.00 42.00 217 GLU A C 1
ATOM 1744 O O . GLU A 1 217 ? 16.482 29.978 18.916 1.00 42.00 217 GLU A O 1
ATOM 1749 N N . GLY A 1 218 ? 14.721 28.723 19.496 1.00 56.38 218 GLY A N 1
ATOM 1750 C CA . GLY A 1 218 ? 13.696 29.649 18.996 1.00 56.38 218 GLY A CA 1
ATOM 1751 C C . GLY A 1 218 ? 13.195 29.418 17.559 1.00 56.38 218 GLY A C 1
ATOM 1752 O O . GLY A 1 218 ? 12.168 29.988 17.191 1.00 56.38 218 GLY A O 1
ATOM 1753 N N . ARG A 1 219 ? 13.822 28.553 16.743 1.00 49.75 219 ARG A N 1
ATOM 1754 C CA . ARG A 1 219 ? 13.275 28.115 15.434 1.00 49.75 219 ARG A CA 1
ATOM 1755 C C . ARG A 1 219 ? 13.499 26.622 15.192 1.00 49.75 219 ARG A C 1
ATOM 1757 O O . ARG A 1 219 ? 14.304 26.213 14.355 1.00 49.75 219 ARG A O 1
ATOM 1764 N N . ALA A 1 220 ? 12.714 25.787 15.866 1.00 49.28 220 ALA A N 1
ATOM 1765 C CA . ALA A 1 220 ? 12.628 24.370 15.529 1.00 49.28 220 ALA A CA 1
ATOM 1766 C C . ALA A 1 220 ? 11.919 24.191 14.172 1.00 49.28 220 ALA A C 1
ATOM 1768 O O . ALA A 1 220 ? 10.698 24.322 14.069 1.00 49.28 220 ALA A O 1
ATOM 1769 N N . ARG A 1 221 ? 12.667 23.867 13.106 1.00 50.50 221 ARG A N 1
ATOM 1770 C CA . ARG A 1 221 ? 12.055 23.293 11.897 1.00 50.50 221 ARG A CA 1
ATOM 1771 C C . ARG A 1 221 ? 11.569 21.890 12.257 1.00 50.50 221 ARG A C 1
ATOM 1773 O O . ARG A 1 221 ? 12.367 20.959 12.335 1.00 50.50 221 ARG A O 1
ATOM 1780 N N . LYS A 1 222 ? 10.263 21.762 12.481 1.00 55.94 222 LYS A N 1
ATOM 1781 C CA . LYS A 1 222 ? 9.595 20.477 12.704 1.00 55.94 222 LYS A CA 1
ATOM 1782 C C . LYS A 1 222 ? 9.837 19.573 11.490 1.00 55.94 222 LYS A C 1
ATOM 1784 O O . LYS A 1 222 ? 9.528 19.948 10.358 1.00 55.94 222 LYS A O 1
ATOM 1789 N N . GLY A 1 223 ? 10.466 18.427 11.716 1.00 60.06 223 GLY A N 1
ATOM 1790 C CA . GLY A 1 223 ? 10.442 17.297 10.798 1.00 60.06 223 GLY A CA 1
ATOM 1791 C C . GLY A 1 223 ? 9.167 16.494 11.038 1.00 60.06 223 GLY A C 1
ATOM 1792 O O . GLY A 1 223 ? 8.686 16.420 12.168 1.00 60.06 223 GLY A O 1
ATOM 1793 N N . ARG A 1 224 ? 8.610 15.920 9.974 1.00 71.94 224 ARG A N 1
ATOM 1794 C CA . ARG A 1 224 ? 7.487 14.983 10.041 1.00 71.94 224 ARG A CA 1
ATOM 1795 C C . ARG A 1 224 ? 7.962 13.669 9.434 1.00 71.94 224 ARG A C 1
ATOM 1797 O O . ARG A 1 224 ? 8.555 13.705 8.355 1.00 71.94 224 ARG A O 1
ATOM 1804 N N . LEU A 1 225 ? 7.771 12.566 10.152 1.00 84.31 225 LEU A N 1
ATOM 1805 C CA . LEU A 1 225 ? 7.995 11.231 9.604 1.00 84.31 225 LEU A CA 1
ATOM 1806 C C . LEU A 1 225 ? 6.861 10.907 8.630 1.00 84.31 225 LEU A C 1
ATOM 1808 O O . LEU A 1 225 ? 5.734 11.369 8.810 1.00 84.31 225 LEU A O 1
ATOM 1812 N N . LEU A 1 226 ? 7.186 10.169 7.575 1.00 87.44 226 LEU A N 1
ATOM 1813 C CA . LEU A 1 226 ? 6.201 9.741 6.588 1.00 87.44 226 LEU A CA 1
ATOM 1814 C C . LEU A 1 226 ? 5.390 8.577 7.158 1.00 87.44 226 LEU A C 1
ATOM 1816 O O . LEU A 1 226 ? 5.887 7.843 8.010 1.00 87.44 226 LEU A O 1
ATOM 1820 N N . LYS A 1 227 ? 4.140 8.449 6.714 1.00 92.56 227 LYS A N 1
ATOM 1821 C CA . LYS A 1 227 ? 3.234 7.375 7.145 1.00 92.56 227 LYS A CA 1
ATOM 1822 C C . LYS A 1 227 ? 2.285 6.914 6.038 1.00 92.56 227 LYS A C 1
ATOM 1824 O O . LYS A 1 227 ? 1.264 6.302 6.327 1.00 92.56 227 LYS A O 1
ATOM 1829 N N . ASP A 1 228 ? 2.590 7.240 4.786 1.00 94.50 228 ASP A N 1
ATOM 1830 C CA . ASP A 1 228 ? 1.662 7.073 3.664 1.00 94.50 228 ASP A CA 1
ATOM 1831 C C . ASP A 1 228 ? 1.456 5.586 3.328 1.00 94.50 228 ASP A C 1
ATOM 1833 O O . ASP A 1 228 ? 0.341 5.154 3.032 1.00 94.50 228 ASP A O 1
ATOM 1837 N N . ARG A 1 229 ? 2.501 4.747 3.456 1.00 96.69 229 ARG A N 1
ATOM 1838 C CA . ARG A 1 229 ? 2.369 3.290 3.266 1.00 96.69 229 ARG A CA 1
ATOM 1839 C C . ARG A 1 229 ? 1.560 2.677 4.397 1.00 96.69 229 ARG A C 1
ATOM 1841 O O . ARG A 1 229 ? 0.709 1.824 4.139 1.00 96.69 229 ARG A O 1
ATOM 1848 N N . TYR A 1 230 ? 1.799 3.127 5.629 1.00 96.94 230 TYR A N 1
ATOM 1849 C CA . TYR A 1 230 ? 0.973 2.756 6.774 1.00 96.94 230 TYR A CA 1
ATOM 1850 C C . TYR A 1 230 ? -0.504 3.109 6.537 1.00 96.94 230 TYR A C 1
ATOM 1852 O O . TYR A 1 230 ? -1.363 2.244 6.712 1.00 96.94 230 TYR A O 1
ATOM 1860 N N . THR A 1 231 ? -0.806 4.331 6.083 1.00 96.00 231 THR A N 1
ATOM 1861 C CA . THR A 1 231 ? -2.181 4.763 5.797 1.00 96.00 231 THR A CA 1
ATOM 1862 C C . THR A 1 231 ? -2.806 3.901 4.703 1.00 96.00 231 THR A C 1
ATOM 1864 O O . THR A 1 231 ? -3.925 3.416 4.868 1.00 96.00 231 THR A O 1
ATOM 1867 N N . ALA A 1 232 ? -2.076 3.632 3.616 1.00 97.44 232 ALA A N 1
ATOM 1868 C CA . ALA A 1 232 ? -2.544 2.756 2.548 1.00 97.44 232 ALA A CA 1
ATOM 1869 C C . ALA A 1 232 ? -2.888 1.349 3.076 1.00 97.44 232 ALA A C 1
ATOM 1871 O O . ALA A 1 232 ? -3.951 0.812 2.757 1.00 97.44 232 ALA A O 1
ATOM 1872 N N . LEU A 1 233 ? -2.039 0.757 3.924 1.00 98.06 233 LEU A N 1
ATOM 1873 C CA . LEU A 1 233 ? -2.336 -0.535 4.550 1.00 98.06 233 LEU A CA 1
ATOM 1874 C C . LEU A 1 233 ? -3.585 -0.456 5.435 1.00 98.06 233 LEU A C 1
ATOM 1876 O O . LEU A 1 233 ? -4.458 -1.314 5.313 1.00 98.06 233 LEU A O 1
ATOM 1880 N N . LEU A 1 234 ? -3.677 0.573 6.282 1.00 97.44 234 LEU A N 1
ATOM 1881 C CA . LEU A 1 234 ? -4.778 0.799 7.221 1.00 97.44 234 LEU A CA 1
ATOM 1882 C C . LEU A 1 234 ? -6.139 0.811 6.511 1.00 97.44 234 LEU A C 1
ATOM 1884 O O . LEU A 1 234 ? -7.082 0.171 6.976 1.00 97.44 234 LEU A O 1
ATOM 1888 N N . LEU A 1 235 ? -6.224 1.489 5.362 1.00 97.00 235 LEU A N 1
ATOM 1889 C CA . LEU A 1 235 ? -7.433 1.564 4.539 1.00 97.00 235 LEU A CA 1
ATOM 1890 C C . LEU A 1 235 ? -7.895 0.177 4.079 1.00 97.00 235 LEU A C 1
ATOM 1892 O O . LEU A 1 235 ? -9.024 -0.229 4.348 1.00 97.00 235 LEU A O 1
ATOM 1896 N N . SER A 1 236 ? -7.007 -0.577 3.425 1.00 95.69 236 SER A N 1
ATOM 1897 C CA . SER A 1 236 ? -7.362 -1.908 2.920 1.00 95.69 236 SER A CA 1
ATOM 1898 C C . SER A 1 236 ? -7.635 -2.912 4.036 1.00 95.69 236 SER A C 1
ATOM 1900 O O . SER A 1 236 ? -8.555 -3.720 3.926 1.00 95.69 236 SER A O 1
ATOM 1902 N N . HIS A 1 237 ? -6.860 -2.848 5.119 1.00 96.38 237 HIS A N 1
ATOM 1903 C CA . HIS A 1 237 ? -7.010 -3.735 6.263 1.00 96.38 237 HIS A CA 1
ATOM 1904 C C . HIS A 1 237 ? -8.354 -3.524 6.960 1.00 96.38 237 HIS A C 1
ATOM 1906 O O . HIS A 1 237 ? -9.027 -4.508 7.258 1.00 96.38 237 HIS A O 1
ATOM 1912 N N . LYS A 1 238 ? -8.792 -2.273 7.152 1.00 95.56 238 LYS A N 1
ATOM 1913 C CA . LYS A 1 238 ? -10.084 -1.977 7.782 1.00 95.56 238 LYS A CA 1
ATOM 1914 C C . LYS A 1 238 ? -11.251 -2.590 7.007 1.00 95.56 238 LYS A C 1
ATOM 1916 O O . LYS A 1 238 ? -12.131 -3.193 7.620 1.00 95.56 238 LYS A O 1
ATOM 1921 N N . TYR A 1 239 ? -11.239 -2.495 5.678 1.00 93.62 239 TYR A N 1
ATOM 1922 C CA . TYR A 1 239 ? -12.251 -3.148 4.844 1.00 93.62 239 TYR A CA 1
ATOM 1923 C C . TYR A 1 239 ? -12.253 -4.670 5.030 1.00 93.62 239 TYR A C 1
ATOM 1925 O O . TYR A 1 239 ? -13.304 -5.244 5.312 1.00 93.62 239 TYR A O 1
ATOM 1933 N N . ILE A 1 240 ? -11.082 -5.311 4.937 1.00 92.00 240 ILE A N 1
ATOM 1934 C CA . ILE A 1 240 ? -10.931 -6.766 5.110 1.00 92.00 240 ILE A CA 1
ATOM 1935 C C . ILE A 1 240 ? -11.436 -7.197 6.494 1.00 92.00 240 ILE A C 1
ATOM 1937 O O . ILE A 1 240 ? -12.236 -8.120 6.615 1.00 92.00 240 ILE A O 1
ATOM 1941 N N . TYR A 1 241 ? -11.025 -6.483 7.543 1.00 91.19 241 TYR A N 1
ATOM 1942 C CA . TYR A 1 241 ? -11.416 -6.765 8.921 1.00 91.19 241 TYR A C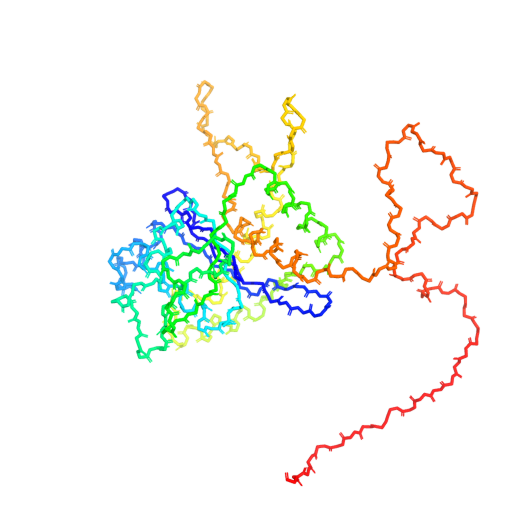A 1
ATOM 1943 C C . TYR A 1 241 ? -12.938 -6.690 9.122 1.00 91.19 241 TYR A C 1
ATOM 1945 O O . TYR A 1 241 ? -13.504 -7.515 9.832 1.00 91.19 241 TYR A O 1
ATOM 1953 N N . ASN A 1 242 ? -13.607 -5.720 8.492 1.00 89.81 242 ASN A N 1
ATOM 1954 C CA . ASN A 1 242 ? -15.058 -5.564 8.592 1.00 89.81 242 ASN A CA 1
ATOM 1955 C C . ASN A 1 242 ? -15.841 -6.600 7.765 1.00 89.81 242 ASN A C 1
ATOM 1957 O O . ASN A 1 242 ? -16.980 -6.899 8.107 1.00 89.81 242 ASN A O 1
ATOM 1961 N N . THR A 1 243 ? -15.274 -7.102 6.663 1.00 81.38 243 THR A N 1
ATOM 1962 C CA . THR A 1 243 ? -15.986 -7.980 5.716 1.00 81.38 243 THR A CA 1
ATOM 1963 C C . THR A 1 243 ? -15.786 -9.466 5.984 1.00 81.38 243 THR A C 1
ATOM 1965 O O . THR A 1 243 ? -16.697 -10.244 5.716 1.00 81.38 243 THR A O 1
ATOM 1968 N N . GLU A 1 244 ? -14.639 -9.875 6.527 1.00 67.56 244 GLU A N 1
ATOM 1969 C CA . GLU A 1 244 ? -14.290 -11.298 6.642 1.00 67.56 244 GLU A CA 1
ATOM 1970 C C . GLU A 1 244 ? -14.243 -11.849 8.068 1.00 67.56 244 GLU A C 1
ATOM 1972 O O . GLU A 1 244 ? -14.011 -13.041 8.267 1.00 67.56 244 GLU A O 1
ATOM 1977 N N . ILE A 1 245 ? -14.534 -11.031 9.081 1.00 48.62 245 ILE A N 1
ATOM 1978 C CA . ILE A 1 245 ? -14.622 -11.513 10.461 1.00 48.62 245 ILE A CA 1
ATOM 1979 C C . ILE A 1 245 ? -16.088 -11.758 10.819 1.00 48.62 245 ILE A C 1
ATOM 1981 O O . ILE A 1 245 ? -16.702 -11.019 11.583 1.00 48.62 245 ILE A O 1
ATOM 1985 N N . ALA A 1 246 ? -16.621 -12.875 10.327 1.00 39.19 246 ALA A N 1
ATOM 1986 C CA . ALA A 1 246 ? -17.357 -13.727 11.246 1.00 39.19 246 ALA A CA 1
ATOM 1987 C C . ALA A 1 246 ? -16.296 -14.346 12.165 1.00 39.19 246 ALA A C 1
ATOM 1989 O O . ALA A 1 246 ? -15.601 -15.294 11.796 1.00 39.19 246 ALA A O 1
ATOM 1990 N N . THR A 1 247 ? -16.102 -13.770 13.353 1.00 41.66 247 THR A N 1
ATOM 1991 C CA . THR A 1 247 ? -15.521 -14.549 14.448 1.00 41.66 247 THR A CA 1
ATOM 1992 C C . THR A 1 247 ? -16.350 -15.827 14.561 1.00 41.66 247 THR A C 1
ATOM 1994 O O . THR A 1 247 ? -17.573 -15.725 14.482 1.00 41.66 247 THR A O 1
ATOM 1997 N N . PRO A 1 248 ? -15.755 -17.017 14.753 1.00 41.44 248 PRO A N 1
ATOM 1998 C CA . PRO A 1 248 ? -16.529 -18.125 15.294 1.00 41.44 248 PRO A CA 1
ATOM 1999 C C . PRO A 1 248 ? -17.272 -17.583 16.519 1.00 41.44 248 PRO A C 1
ATOM 2001 O O . PRO A 1 248 ? -16.624 -16.967 17.370 1.00 41.44 248 PRO A O 1
ATOM 2004 N N . ASP A 1 249 ? -18.592 -17.764 16.587 1.00 41.81 249 ASP A N 1
ATOM 2005 C CA . ASP A 1 249 ? -19.464 -17.220 17.646 1.00 41.81 249 ASP A CA 1
ATOM 2006 C C . ASP A 1 249 ? -19.054 -17.662 19.075 1.00 41.81 249 ASP A C 1
ATOM 2008 O O . ASP A 1 249 ? -19.612 -17.198 20.064 1.00 41.81 249 ASP A O 1
ATOM 2012 N N . ASP A 1 250 ? -18.023 -18.506 19.195 1.00 41.00 250 ASP A N 1
ATOM 2013 C CA . ASP A 1 250 ? -17.588 -19.181 20.414 1.00 41.00 250 ASP A CA 1
ATOM 2014 C C . ASP A 1 250 ? -16.263 -18.661 21.013 1.00 41.00 250 ASP A C 1
ATOM 2016 O O . ASP A 1 250 ? -15.702 -19.311 21.901 1.00 41.00 250 ASP A O 1
ATOM 2020 N N . ILE A 1 251 ? -15.709 -17.525 20.564 1.00 42.84 251 ILE A N 1
ATOM 2021 C CA . ILE A 1 251 ? -14.521 -16.952 21.230 1.00 42.84 251 ILE A CA 1
ATOM 2022 C C . ILE A 1 251 ? -14.944 -15.927 22.286 1.00 42.84 251 ILE A C 1
ATOM 2024 O O . ILE A 1 251 ? -14.969 -14.721 22.040 1.00 42.84 251 ILE A O 1
ATOM 2028 N N . ASP A 1 252 ? -15.233 -16.435 23.483 1.00 36.66 252 ASP A N 1
ATOM 2029 C CA . ASP A 1 252 ? -15.414 -15.644 24.701 1.00 36.66 252 ASP A CA 1
ATOM 2030 C C . ASP A 1 252 ? -14.074 -15.007 25.117 1.00 36.66 252 ASP A C 1
ATOM 2032 O O . ASP A 1 252 ? -13.211 -15.634 25.743 1.00 36.66 252 ASP A O 1
ATOM 2036 N N . TYR A 1 253 ? -13.854 -13.761 24.696 1.00 40.06 253 TYR A N 1
ATOM 2037 C CA . TYR A 1 253 ? -12.784 -12.923 25.225 1.00 40.06 253 TYR A CA 1
ATOM 2038 C C . TYR A 1 253 ? -13.272 -12.268 26.522 1.00 40.06 253 TYR A C 1
ATOM 2040 O O . TYR A 1 253 ? -13.907 -11.215 26.490 1.00 40.06 253 TYR A O 1
ATOM 2048 N N . GLU A 1 254 ? -12.917 -12.839 27.676 1.00 39.38 254 GLU A N 1
ATOM 2049 C CA . GLU A 1 254 ? -12.923 -12.068 28.923 1.00 39.38 254 GLU A CA 1
ATOM 2050 C C . GLU A 1 254 ? -11.822 -11.004 28.832 1.00 39.38 254 GLU A C 1
ATOM 2052 O O . GLU A 1 254 ? -10.630 -11.314 28.755 1.00 39.38 254 GLU A O 1
ATOM 2057 N N . ASP A 1 255 ? -12.240 -9.742 28.810 1.00 37.97 255 ASP A N 1
ATOM 2058 C CA . ASP A 1 255 ? -11.380 -8.574 28.675 1.00 37.97 255 ASP A CA 1
ATOM 2059 C C . ASP A 1 255 ? -10.433 -8.469 29.884 1.00 37.97 255 ASP A C 1
ATOM 2061 O O . ASP A 1 255 ? -10.791 -8.024 30.979 1.00 37.97 255 ASP A O 1
ATOM 2065 N N . VAL A 1 256 ? -9.199 -8.955 29.726 1.00 45.72 256 VAL A N 1
ATOM 2066 C CA . VAL A 1 256 ? -8.230 -9.027 30.832 1.00 45.72 256 VAL A CA 1
ATOM 2067 C C . VAL A 1 256 ? -7.587 -7.665 31.141 1.00 45.72 256 VAL A C 1
ATOM 2069 O O . VAL A 1 256 ? -6.805 -7.556 32.091 1.00 45.72 256 VAL A O 1
ATOM 2072 N N . ALA A 1 257 ? -7.926 -6.626 30.371 1.00 38.34 257 ALA A N 1
ATOM 2073 C CA . ALA A 1 257 ? -7.368 -5.277 30.448 1.00 38.34 257 ALA A CA 1
ATOM 2074 C C . ALA A 1 257 ? -8.181 -4.314 31.342 1.00 38.34 257 ALA A C 1
ATOM 2076 O O . ALA A 1 257 ? -8.196 -3.103 31.135 1.00 38.34 257 ALA A O 1
ATOM 2077 N N . GLY A 1 258 ? -8.840 -4.828 32.384 1.00 41.41 258 GLY A N 1
ATOM 2078 C CA . GLY A 1 258 ? -9.429 -3.998 33.436 1.00 41.41 258 GLY A CA 1
ATOM 2079 C C . GLY A 1 258 ? -8.377 -3.375 34.368 1.00 41.41 258 GLY A C 1
ATOM 2080 O O . GLY A 1 258 ? -7.377 -4.006 34.713 1.00 41.41 258 GLY A O 1
ATOM 2081 N N . ASN A 1 259 ? -8.643 -2.141 34.814 1.00 35.84 259 ASN A N 1
ATOM 2082 C CA . ASN A 1 259 ? -7.849 -1.351 35.765 1.00 35.84 259 ASN A CA 1
ATOM 2083 C C . ASN A 1 259 ? -7.268 -2.207 36.920 1.00 35.84 259 ASN A C 1
ATOM 2085 O O . ASN A 1 259 ? -8.018 -2.860 37.655 1.00 35.84 259 ASN A O 1
ATOM 2089 N N . ILE A 1 260 ? -5.936 -2.181 37.086 1.00 46.72 260 ILE A N 1
ATOM 2090 C CA . ILE A 1 260 ? -5.163 -3.004 38.039 1.00 46.72 260 ILE A CA 1
ATOM 2091 C C . ILE A 1 260 ? -5.705 -2.918 39.471 1.00 46.72 260 ILE A C 1
ATOM 2093 O O . ILE A 1 260 ? -5.683 -3.911 40.198 1.00 46.72 260 ILE A O 1
ATOM 2097 N N . GLU A 1 261 ? -6.251 -1.765 39.862 1.00 47.34 261 GLU A N 1
ATOM 2098 C CA . GLU A 1 261 ? -6.751 -1.530 41.219 1.00 47.34 261 GLU A CA 1
ATOM 2099 C C . GLU A 1 261 ? -8.081 -2.240 41.526 1.00 47.34 261 GLU A C 1
ATOM 2101 O O . GLU A 1 261 ? -8.459 -2.369 42.689 1.00 47.34 261 GLU A O 1
ATOM 2106 N N . LYS A 1 262 ? -8.791 -2.745 40.506 1.00 46.25 262 LYS A N 1
ATOM 2107 C CA . LYS A 1 262 ? -10.074 -3.459 40.664 1.00 46.25 262 LYS A CA 1
ATOM 2108 C C . LYS A 1 262 ? -9.965 -4.973 40.469 1.00 46.25 262 LYS A C 1
ATOM 2110 O O . LYS A 1 262 ? -10.979 -5.673 40.529 1.00 46.25 262 LYS A O 1
ATOM 2115 N N . ARG A 1 263 ? -8.758 -5.506 40.251 1.00 47.31 263 ARG A N 1
ATOM 2116 C CA . ARG A 1 263 ? -8.557 -6.937 39.999 1.00 47.31 263 ARG A CA 1
ATOM 2117 C C . ARG A 1 263 ? -8.780 -7.742 41.283 1.00 47.31 263 ARG A C 1
ATOM 2119 O O . ARG A 1 263 ? -8.002 -7.659 42.232 1.00 47.31 263 ARG A O 1
ATOM 2126 N N . LYS A 1 264 ? -9.837 -8.561 41.318 1.00 52.31 264 LYS A N 1
ATOM 2127 C CA . LYS A 1 264 ? -9.986 -9.587 42.361 1.00 52.31 264 LYS A CA 1
ATOM 2128 C C . LYS A 1 264 ? -8.905 -10.650 42.159 1.00 52.31 264 LYS A C 1
ATOM 2130 O O . LYS A 1 264 ? -8.607 -11.042 41.036 1.00 52.31 264 LYS A O 1
ATOM 2135 N N . LYS A 1 265 ? -8.293 -11.093 43.257 1.00 49.16 265 LYS A N 1
ATOM 2136 C CA . LYS A 1 265 ? -7.221 -12.094 43.247 1.00 49.16 265 LYS A CA 1
ATOM 2137 C C . LYS A 1 265 ? -7.781 -13.424 42.729 1.00 49.16 265 LYS A C 1
ATOM 2139 O O . LYS A 1 265 ? -8.680 -13.972 43.364 1.00 49.16 265 LYS A O 1
ATOM 2144 N N . SER A 1 266 ? -7.268 -13.923 41.603 1.00 52.34 266 SER A N 1
ATOM 2145 C CA . SER A 1 266 ? -7.706 -15.208 41.048 1.00 52.34 266 SER A CA 1
ATOM 2146 C C . SER A 1 266 ? -7.491 -16.351 42.055 1.00 52.34 266 SER A C 1
ATOM 2148 O O . SER A 1 266 ? -6.507 -16.327 42.811 1.00 52.34 266 SER A O 1
ATOM 2150 N N . PRO A 1 267 ? -8.386 -17.355 42.096 1.00 55.19 267 PRO A N 1
ATOM 2151 C CA . PRO A 1 267 ? -8.198 -18.574 42.873 1.00 55.19 267 PRO A CA 1
ATOM 2152 C C . PRO A 1 267 ? -6.866 -19.252 42.536 1.00 55.19 267 PRO A C 1
ATOM 2154 O O . PRO A 1 267 ? -6.375 -19.178 41.412 1.00 55.19 267 PRO A O 1
ATOM 2157 N N . LYS A 1 268 ? -6.280 -19.953 43.513 1.00 47.44 268 LYS A N 1
ATOM 2158 C CA . LYS A 1 268 ? -4.881 -20.422 43.488 1.00 47.44 268 LYS A CA 1
ATOM 2159 C C . LYS A 1 268 ? -4.484 -21.390 42.354 1.00 47.44 268 LYS A C 1
ATOM 2161 O O . LYS A 1 268 ? -3.318 -21.746 42.312 1.00 47.44 268 LYS A O 1
ATOM 2166 N N . ASN A 1 269 ? -5.393 -21.793 41.465 1.00 53.16 269 ASN A N 1
ATOM 2167 C CA . ASN A 1 269 ? -5.161 -22.789 40.410 1.00 53.16 269 ASN A CA 1
ATOM 2168 C C . ASN A 1 269 ? -5.865 -22.455 39.081 1.00 53.16 269 ASN A C 1
ATOM 2170 O O . ASN A 1 269 ? -6.101 -23.346 38.268 1.00 53.16 269 ASN A O 1
ATOM 2174 N N . GLU A 1 270 ? -6.241 -21.199 38.851 1.00 52.56 270 GLU A N 1
ATOM 2175 C CA . GLU A 1 270 ? -6.880 -20.829 37.590 1.00 52.56 270 GLU A CA 1
ATOM 2176 C C . GLU A 1 270 ? -5.840 -20.633 36.476 1.00 52.56 270 GLU A C 1
ATOM 2178 O O . GLU A 1 270 ? -4.823 -19.959 36.659 1.00 52.56 270 GLU A O 1
ATOM 2183 N N . ALA A 1 271 ? -6.076 -21.250 35.316 1.00 51.00 271 ALA A N 1
ATOM 2184 C CA . ALA A 1 271 ? -5.209 -21.102 34.156 1.00 51.00 271 ALA A CA 1
ATOM 2185 C C . ALA A 1 271 ? -5.302 -19.664 33.622 1.00 51.00 271 ALA A C 1
ATOM 2187 O O . ALA A 1 271 ? -6.319 -19.252 33.072 1.00 51.00 271 ALA A O 1
ATOM 2188 N N . MET A 1 272 ? -4.210 -18.913 33.771 1.00 46.97 272 MET A N 1
ATOM 2189 C CA . MET A 1 272 ? -4.109 -17.497 33.384 1.00 46.97 272 MET A CA 1
ATOM 2190 C C . MET A 1 272 ? -4.074 -17.276 31.861 1.00 46.97 272 MET A C 1
ATOM 2192 O O . MET A 1 272 ? -4.122 -16.140 31.401 1.00 46.97 272 MET A O 1
ATOM 2196 N N . TYR A 1 273 ? -3.959 -18.350 31.076 1.00 43.97 273 TYR A N 1
ATOM 2197 C CA . TYR A 1 273 ? -3.909 -18.324 29.619 1.00 43.97 273 TYR A CA 1
ATOM 2198 C C . TYR A 1 273 ? -4.975 -19.271 29.062 1.00 43.97 273 TYR A C 1
ATOM 2200 O O . TYR A 1 273 ? -4.909 -20.478 29.297 1.00 43.97 273 TYR A O 1
ATOM 2208 N N . ARG A 1 274 ? -5.947 -18.723 28.325 1.00 48.72 274 ARG A N 1
ATOM 2209 C CA . ARG A 1 274 ? -7.065 -19.468 27.715 1.00 48.72 274 ARG A CA 1
ATOM 2210 C C . ARG A 1 274 ? -7.032 -19.460 26.173 1.00 48.72 274 ARG A C 1
ATOM 2212 O O . ARG A 1 274 ? -8.027 -19.768 25.533 1.00 48.72 274 ARG A O 1
ATOM 2219 N N . GLY A 1 275 ? -5.893 -19.113 25.564 1.00 37.25 275 GLY A N 1
ATOM 2220 C CA . GLY A 1 275 ? -5.719 -19.106 24.104 1.00 37.25 275 GLY A CA 1
ATOM 2221 C C . GLY A 1 275 ? -5.512 -20.502 23.498 1.00 37.25 275 GLY A C 1
ATOM 2222 O O . GLY A 1 275 ? -5.149 -21.454 24.191 1.00 37.25 275 GLY A O 1
ATOM 2223 N N . ALA A 1 276 ? -5.706 -20.643 22.184 1.00 35.91 276 ALA A N 1
ATOM 2224 C CA . ALA A 1 276 ? -5.517 -21.915 21.484 1.00 35.91 276 ALA A CA 1
ATOM 2225 C C . ALA A 1 276 ? -4.059 -22.410 21.589 1.00 35.91 276 ALA A C 1
ATOM 2227 O O . ALA A 1 276 ? -3.127 -21.775 21.101 1.00 35.91 276 ALA A O 1
ATOM 2228 N N . GLY A 1 277 ? -3.864 -23.565 22.233 1.00 42.25 277 GLY A N 1
ATOM 2229 C CA . GLY A 1 277 ? -2.538 -24.151 22.483 1.00 42.25 277 GLY A CA 1
ATOM 2230 C C . GLY A 1 277 ? -2.436 -24.970 23.773 1.00 42.25 277 GLY A C 1
ATOM 2231 O O . GLY A 1 277 ? -1.510 -25.765 23.924 1.00 42.25 277 GLY A O 1
ATOM 2232 N N . VAL A 1 278 ? -3.421 -24.858 24.670 1.00 39.44 278 VAL A N 1
ATOM 2233 C CA . VAL A 1 278 ? -3.413 -25.534 25.984 1.00 39.44 278 VAL A CA 1
ATOM 2234 C C . VAL A 1 278 ? -3.475 -27.071 25.877 1.00 39.44 278 VAL A C 1
ATOM 2236 O O . VAL A 1 278 ? -3.013 -27.776 26.767 1.00 39.44 278 VAL A O 1
ATOM 2239 N N . GLY A 1 279 ? -3.943 -27.622 24.750 1.00 38.09 279 GLY A N 1
ATOM 2240 C CA . GLY A 1 279 ? -4.009 -29.074 24.518 1.00 38.09 279 GLY A CA 1
ATOM 2241 C C . GLY A 1 279 ? -2.674 -29.758 24.189 1.00 38.09 279 GLY A C 1
ATOM 2242 O O . GLY A 1 279 ? -2.639 -30.973 23.999 1.00 38.09 279 GLY A O 1
ATOM 2243 N N . ARG A 1 280 ? -1.563 -29.017 24.083 1.00 38.94 280 ARG A N 1
ATOM 2244 C CA . ARG A 1 280 ? -0.250 -29.591 23.760 1.00 38.94 280 ARG A CA 1
ATOM 2245 C C . ARG A 1 280 ? 0.840 -29.054 24.678 1.00 38.94 280 ARG A C 1
ATOM 2247 O O . ARG A 1 280 ? 1.715 -28.343 24.208 1.00 38.94 280 ARG A O 1
ATOM 2254 N N . MET A 1 281 ? 0.857 -29.482 25.944 1.00 30.75 281 MET A N 1
ATOM 2255 C CA . MET A 1 281 ? 2.112 -29.931 26.568 1.00 30.75 281 MET A CA 1
ATOM 2256 C C . MET A 1 281 ? 1.912 -30.684 27.900 1.00 30.75 281 MET A C 1
ATOM 2258 O O . MET A 1 281 ? 1.628 -30.106 28.938 1.00 30.75 281 MET A O 1
ATOM 2262 N N . ARG A 1 282 ? 2.155 -32.001 27.797 1.00 32.41 282 ARG A N 1
ATOM 2263 C CA . ARG A 1 282 ? 2.660 -32.985 28.7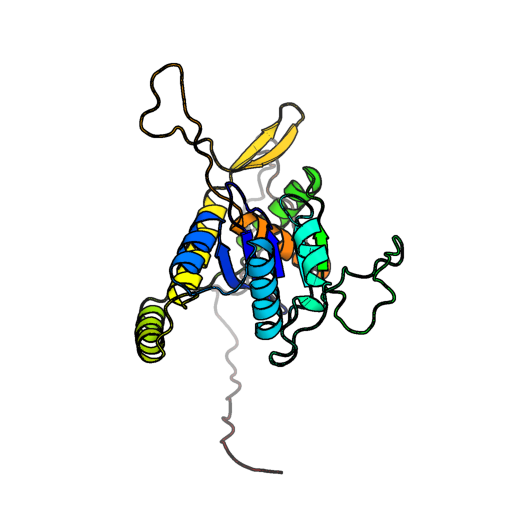79 1.00 32.41 282 ARG A CA 1
ATOM 2264 C C . ARG A 1 282 ? 1.941 -33.127 30.132 1.00 32.41 282 ARG A C 1
ATOM 2266 O O . ARG A 1 282 ? 2.404 -32.630 31.146 1.00 32.41 282 ARG A O 1
ATOM 2273 N N . ASN A 1 283 ? 0.998 -34.069 30.163 1.00 28.81 283 ASN A N 1
ATOM 2274 C CA . ASN A 1 283 ? 1.303 -35.386 30.731 1.00 28.81 283 ASN A CA 1
ATOM 2275 C C . ASN A 1 283 ? 0.887 -36.462 29.725 1.00 28.81 283 ASN A C 1
ATOM 2277 O O . ASN A 1 283 ? -0.280 -36.614 29.386 1.00 28.81 283 ASN A O 1
ATOM 2281 N N . ALA A 1 284 ? 1.890 -37.133 29.170 1.00 40.81 284 ALA A N 1
ATOM 2282 C CA . ALA A 1 284 ? 1.721 -38.237 28.249 1.00 40.81 284 ALA A CA 1
ATOM 2283 C C . ALA A 1 284 ? 1.321 -39.486 29.032 1.00 40.81 284 ALA A C 1
ATOM 2285 O O . ALA A 1 284 ? 2.080 -39.896 29.898 1.00 40.81 284 ALA A O 1
ATOM 2286 N N . HIS A 1 285 ? 0.196 -40.100 28.683 1.00 33.81 285 HIS A N 1
ATOM 2287 C CA . HIS A 1 285 ? 0.051 -41.547 28.544 1.00 33.81 285 HIS A CA 1
ATOM 2288 C C . HIS A 1 285 ? -1.259 -41.815 27.786 1.00 33.81 285 HIS A C 1
ATOM 2290 O O . HIS A 1 285 ? -2.274 -41.223 28.119 1.00 33.81 285 HIS A O 1
ATOM 2296 N N . GLU A 1 286 ? -1.181 -42.684 26.767 1.00 32.44 286 GLU A N 1
ATOM 2297 C CA . GLU A 1 286 ? -2.300 -43.232 25.969 1.00 32.44 286 GLU A CA 1
ATOM 2298 C C . GLU A 1 286 ? -2.936 -42.217 24.992 1.00 32.44 286 GLU A C 1
ATOM 2300 O O . GLU A 1 286 ? -3.430 -41.174 25.375 1.00 32.44 286 GLU A O 1
ATOM 2305 N N . THR A 1 287 ? -2.896 -42.350 23.667 1.00 33.03 287 THR A N 1
ATOM 2306 C CA . THR A 1 287 ? -2.952 -43.530 22.799 1.00 33.03 287 THR A CA 1
ATOM 2307 C C . THR A 1 287 ? -2.175 -43.253 21.508 1.00 33.03 287 THR A C 1
ATOM 2309 O O . THR A 1 287 ? -2.564 -42.437 20.674 1.00 33.03 287 THR A O 1
ATOM 2312 N N . ARG A 1 288 ? -1.073 -43.984 21.314 1.00 34.62 288 ARG A N 1
ATOM 2313 C CA . ARG A 1 288 ? -0.500 -44.244 19.989 1.00 34.62 288 ARG A CA 1
ATOM 2314 C C . ARG A 1 288 ? -1.315 -45.366 19.344 1.00 34.62 288 ARG A C 1
ATOM 2316 O O . ARG A 1 288 ? -1.131 -46.512 19.730 1.00 34.62 288 ARG A O 1
ATOM 2323 N N . GLN A 1 289 ? -2.123 -45.071 18.332 1.00 31.95 289 GLN A N 1
ATOM 2324 C CA . GLN A 1 289 ? -2.357 -46.014 17.235 1.00 31.95 289 GLN A CA 1
ATOM 2325 C C . GLN A 1 289 ? -2.345 -45.250 15.913 1.00 31.95 289 GLN A C 1
ATOM 2327 O O . GLN A 1 289 ? -3.005 -44.227 15.751 1.00 31.95 289 GLN A O 1
ATOM 2332 N N . GLY A 1 290 ? -1.461 -45.698 15.025 1.00 31.70 290 GLY A N 1
ATOM 2333 C CA . GLY A 1 290 ? -1.078 -45.001 13.811 1.00 31.70 290 GLY A CA 1
ATOM 2334 C C . GLY A 1 290 ? -2.042 -45.215 12.651 1.00 31.70 290 GLY A C 1
ATOM 2335 O O . GLY A 1 290 ? -2.525 -46.318 12.419 1.00 31.70 290 GLY A O 1
ATOM 2336 N N . GLY A 1 291 ? -2.222 -44.156 11.866 1.00 29.19 291 GLY A N 1
ATOM 2337 C CA . GLY A 1 291 ? -2.614 -44.238 10.465 1.00 29.19 291 GLY A CA 1
ATOM 2338 C C . GLY A 1 291 ? -1.371 -44.080 9.594 1.00 29.19 291 GLY A C 1
ATOM 2339 O O . GLY A 1 291 ? -0.740 -43.026 9.586 1.00 29.19 291 GLY A O 1
ATOM 2340 N N . VAL A 1 292 ? -0.992 -45.145 8.892 1.00 31.08 292 VAL A N 1
ATOM 2341 C CA . VAL A 1 292 ? 0.085 -45.152 7.895 1.00 31.08 292 VAL A CA 1
ATOM 2342 C C . VAL A 1 292 ? -0.383 -44.378 6.659 1.00 31.08 292 VAL A C 1
ATOM 2344 O O . VAL A 1 292 ? -1.351 -44.771 6.012 1.00 31.08 292 VAL A O 1
ATOM 2347 N N . PHE A 1 293 ? 0.315 -43.301 6.298 1.00 27.75 293 PHE A N 1
ATOM 2348 C CA . PHE A 1 293 ? 0.104 -42.598 5.031 1.00 27.75 293 PHE A CA 1
ATOM 2349 C C . PHE A 1 293 ? 0.698 -43.416 3.872 1.00 27.75 293 PHE A C 1
ATOM 2351 O O . PHE A 1 293 ? 1.901 -43.677 3.842 1.00 27.75 293 PHE A O 1
ATOM 2358 N N . LYS A 1 294 ? -0.130 -43.811 2.894 1.00 30.55 294 LYS A N 1
ATOM 2359 C CA . LYS A 1 294 ? 0.339 -44.318 1.592 1.00 30.55 294 LYS A CA 1
ATOM 2360 C C . LYS A 1 294 ? 0.500 -43.152 0.616 1.00 30.55 294 LYS A C 1
ATOM 2362 O O . LYS A 1 294 ? -0.445 -42.411 0.367 1.00 30.55 294 LYS A O 1
ATOM 2367 N N . ALA A 1 295 ? 1.693 -43.028 0.041 1.00 28.92 295 ALA A N 1
ATOM 2368 C CA . ALA A 1 295 ? 1.992 -42.096 -1.038 1.00 28.92 295 ALA A CA 1
ATOM 2369 C C . ALA A 1 295 ? 1.296 -42.515 -2.347 1.00 28.92 295 ALA A C 1
ATOM 2371 O O . ALA A 1 295 ? 1.363 -43.681 -2.743 1.00 28.92 295 ALA A O 1
ATOM 2372 N N . VAL A 1 296 ? 0.680 -41.558 -3.047 1.00 31.09 296 VAL A N 1
ATOM 2373 C CA . VAL A 1 296 ? 0.147 -41.745 -4.405 1.00 31.09 296 VAL A CA 1
ATOM 2374 C C . VAL A 1 296 ? 1.189 -41.255 -5.413 1.00 31.09 296 VAL A C 1
ATOM 2376 O O . VAL A 1 296 ? 1.695 -40.138 -5.318 1.00 31.09 296 VAL A O 1
ATOM 2379 N N . LYS A 1 297 ? 1.554 -42.129 -6.358 1.00 31.42 297 LYS A N 1
ATOM 2380 C CA . LYS A 1 297 ? 2.589 -41.901 -7.377 1.00 31.42 297 LYS A CA 1
ATOM 2381 C C . LYS A 1 297 ? 2.028 -41.146 -8.592 1.00 31.42 297 LYS A C 1
ATOM 2383 O O . LYS A 1 297 ? 0.885 -41.342 -8.991 1.00 31.42 297 LYS A O 1
ATOM 2388 N N . LYS A 1 298 ? 2.892 -40.325 -9.191 1.00 28.55 298 LYS A N 1
ATOM 2389 C CA . LYS A 1 298 ? 2.680 -39.472 -10.371 1.00 28.55 298 LYS A CA 1
ATOM 2390 C C . LYS A 1 298 ? 2.332 -40.292 -11.631 1.00 28.55 298 LYS A C 1
ATOM 2392 O O . LYS A 1 298 ? 3.070 -41.215 -11.966 1.00 28.55 298 LYS A O 1
ATOM 2397 N N . GLY A 1 299 ? 1.285 -39.879 -12.357 1.00 38.84 299 GLY A N 1
ATOM 2398 C CA . GLY A 1 299 ? 1.038 -40.223 -13.766 1.00 38.84 299 GLY A CA 1
ATOM 2399 C C . GLY A 1 299 ? -0.083 -41.233 -14.048 1.00 38.84 299 GLY A C 1
ATOM 2400 O O . GLY A 1 299 ? 0.160 -42.435 -14.041 1.00 38.84 299 GLY A O 1
ATOM 2401 N N . LYS A 1 300 ? -1.274 -40.733 -14.416 1.00 27.67 300 LYS A N 1
ATOM 2402 C CA . LYS A 1 300 ? -2.179 -41.330 -15.420 1.00 27.67 300 LYS A CA 1
ATOM 2403 C C . LYS A 1 300 ? -3.245 -40.305 -15.843 1.00 27.67 300 LYS A C 1
ATOM 2405 O O . LYS A 1 300 ? -3.857 -39.678 -14.987 1.00 27.67 300 LYS A O 1
ATOM 2410 N N . ARG A 1 301 ? -3.406 -40.135 -17.160 1.00 29.61 301 ARG A N 1
ATOM 2411 C CA . ARG A 1 301 ? -4.489 -39.384 -17.821 1.00 29.61 301 ARG A CA 1
ATOM 2412 C C . ARG A 1 301 ? -5.834 -40.089 -17.618 1.00 29.61 301 ARG A C 1
ATOM 2414 O O . ARG A 1 301 ? -5.866 -41.320 -17.669 1.00 29.61 301 ARG A O 1
ATOM 2421 N N . ILE A 1 302 ? -6.902 -39.300 -17.537 1.00 34.88 302 ILE A N 1
ATOM 2422 C CA . ILE A 1 302 ? -8.113 -39.492 -18.347 1.00 34.88 302 ILE A CA 1
ATOM 2423 C C . ILE A 1 302 ? -8.310 -38.178 -19.097 1.00 34.88 302 ILE A C 1
ATOM 2425 O O . ILE A 1 302 ? -8.172 -37.131 -18.426 1.00 34.88 302 ILE A O 1
#

Sequence (302 aa):
MGVDPAAERDNLAITMTEVWPNHYRVVYCWAVNKKEFMKRKKRGLITDDDYYAYCCARIREVVRLFSPVRIEMDSQGGGYAVAEMLRNKKLMNMDEGDFPIYEVIDFDEPKETDGETDGRHILHLVKQSTEYNQDANIALHKSLETRTLLFPAFDSVKMYAAIEAEKSAGVIFDTFEENVFNLEELKNELCTIQMSETATGRERFDTPQVVKVGAVEGRARKGRLLKDRYTALLLSHKYIYNTEIATPDDIDYEDVAGNIEKRKKSPKNEAMYRGAGVGRMRNAHETRQGGVFKAVKKGKRI